Protein AF-A0A6B1BIE0-F1 (afdb_monomer)

Mean predicted aligned error: 18.5 Å

Solvent-accessible surface area (backbone atoms only — not comparable to full-atom values): 18320 Å² total; per-residue (Å²): 144,84,87,85,71,58,74,70,59,53,52,52,52,49,52,52,52,51,50,52,50,52,50,52,51,51,51,48,51,50,50,51,48,50,50,48,48,48,51,49,50,51,50,47,53,48,49,69,62,39,65,84,52,52,89,75,51,57,71,72,55,50,53,51,46,49,46,56,71,53,48,44,57,53,51,51,54,45,54,57,48,45,72,73,62,74,60,57,71,70,62,54,51,54,51,54,52,51,52,51,50,52,53,49,52,51,51,52,49,52,49,54,50,50,53,55,45,51,54,52,50,50,57,50,55,61,59,68,69,62,81,81,74,77,79,49,69,71,54,52,48,39,50,51,26,21,51,50,18,36,52,50,32,66,88,72,58,72,51,69,45,38,50,52,44,53,53,50,46,45,58,75,70,66,53,50,76,66,55,46,52,52,38,52,51,28,20,56,51,17,51,71,57,84,72,60,62,40,63,59,32,44,67,56,46,71,53,55,73,66,57,55,51,49,53,51,51,54,53,50,51,44,51,50,43,80,62,60,85,48,74,66,52,54,48,46,52,51,29,36,37,56,41,58,69,49,61,72,64,58,57,54,50,52,50,54,53,51,53,52,52,46,57,49,50,52,33,31,54,74,60,73,45,61,93,84,56,51,72,70,56,52,53,47,43,48,54,54,50,44,64,71,29,31,53,71,73,52,68,74,42,103,61,63,74,70,56,56,53,51,25,44,54,48,34,49,51,53,50,50,27,52,50,56,56,52,60,73,76,105

Sequence (330 aa):
MFMRLSLENRFFVFCIFFLICMQAFFVAIVILYEYALNIFCVLLAGAVCGTVFWHRIPDQIQNLLVFNLVFWPIILVYGIFADVLEIDDEISGYVILSVQCVVLCFGIFKYIYKKEIQEKEYLKNETRNQSSQALSEDKKQAILFFMLGKMAKADGQVSKDEIDAVEAFMTRADFDQDTRKKAIVFFNAGKTTTRPFYEIATEFAQCDIDDLHAILEWLLELVFADGVLHAIEEQYLNDAATAFGLSPNILTQALKEKERLSEVRKYYAILGCDLYVSDDELKRRYRELSKQYHPDRIFSKDLPPYLHKFSKEKFQEIQNAYEVITEQRK

Secondary structure (DSSP, 8-state):
------HHHHHHHHHHHHHHHHHHHHHHHHHHHHHHHHHHHHHHHHHHHHTTTGGGS-HHHHHHHHIIIIIHHHHHHHHHHHHHHT--HHHHHHHHHHHHHHHHHHHHHHHHHHHHHHHHHHHHHHHHT-SSSS--HHHHHHHHHHHHHHHTTTTSS--HHHHHHHHHHHHHTT--HHHHHHHHHHHHHHHT--S-HHHHHHHHTTS-HHHHHHHHHHHHHHHTSSS---HHHHHHHHHHHHHTT--HHHHHHHHHHHHHHHHHHHHHHHTT--TT--HHHHHHHHHHHHHHH-HHHHHTS---HHHHHHHHHHHHHHHHHHHHHHHHT-

Str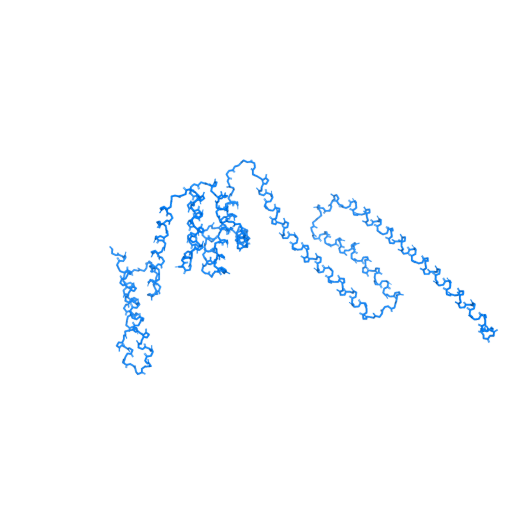ucture (mmCIF, N/CA/C/O backbone):
data_AF-A0A6B1BIE0-F1
#
_entry.id   AF-A0A6B1BIE0-F1
#
loop_
_atom_site.group_PDB
_atom_site.id
_atom_site.type_symbol
_atom_site.label_atom_id
_atom_site.label_alt_id
_atom_site.label_comp_id
_atom_site.label_asym_id
_atom_site.label_entity_id
_atom_site.label_seq_id
_atom_site.pdbx_PDB_ins_code
_atom_site.Cartn_x
_atom_site.Cartn_y
_atom_site.Cartn_z
_atom_site.occupancy
_atom_site.B_iso_or_equiv
_atom_site.auth_seq_id
_atom_site.auth_comp_id
_atom_site.auth_asym_id
_atom_site.auth_atom_id
_atom_site.pdbx_PDB_model_num
ATOM 1 N N . MET A 1 1 ? 69.753 -62.876 -27.363 1.00 40.53 1 MET A N 1
ATOM 2 C CA . MET A 1 1 ? 71.068 -62.609 -27.992 1.00 40.53 1 MET A CA 1
ATOM 3 C C . MET A 1 1 ? 71.379 -61.106 -27.937 1.00 40.53 1 MET A C 1
ATOM 5 O O . MET A 1 1 ? 71.537 -60.474 -28.961 1.00 40.53 1 MET A O 1
ATOM 9 N N . PHE A 1 2 ? 71.415 -60.506 -26.740 1.00 39.84 2 PHE A N 1
ATOM 10 C CA . PHE A 1 2 ? 71.700 -59.066 -26.547 1.00 39.84 2 PHE A CA 1
ATOM 11 C C . PHE A 1 2 ? 72.454 -58.823 -25.222 1.00 39.84 2 PHE A C 1
ATOM 13 O O . PHE A 1 2 ? 72.287 -57.817 -24.547 1.00 39.84 2 PHE A O 1
ATOM 20 N N . MET A 1 3 ? 73.292 -59.783 -24.814 1.00 40.34 3 MET A N 1
ATOM 21 C CA . MET A 1 3 ? 74.077 -59.717 -23.571 1.00 40.34 3 MET A CA 1
ATOM 22 C C . MET A 1 3 ? 75.592 -59.817 -23.817 1.00 40.34 3 MET A C 1
ATOM 24 O O . MET A 1 3 ? 76.310 -60.407 -23.023 1.00 40.34 3 MET A O 1
ATOM 28 N N . ARG A 1 4 ? 76.110 -59.225 -24.902 1.00 46.25 4 ARG A N 1
ATOM 29 C CA . ARG A 1 4 ? 77.556 -58.955 -25.069 1.00 46.25 4 ARG A CA 1
ATOM 30 C C . ARG A 1 4 ? 77.813 -57.705 -25.918 1.00 46.25 4 ARG A C 1
ATOM 32 O O . ARG A 1 4 ? 78.425 -57.774 -26.973 1.00 46.25 4 ARG A O 1
ATOM 39 N N . LEU A 1 5 ? 77.337 -56.555 -25.452 1.00 48.06 5 LEU A N 1
ATOM 40 C CA . LEU A 1 5 ? 77.782 -55.246 -25.942 1.00 48.06 5 LEU A CA 1
ATOM 41 C C . LEU A 1 5 ? 78.332 -54.451 -24.753 1.00 48.06 5 LEU A C 1
ATOM 43 O O . LEU A 1 5 ? 77.732 -54.491 -23.671 1.00 48.06 5 LEU A O 1
ATOM 47 N N . SER A 1 6 ? 79.489 -53.810 -24.956 1.00 54.09 6 SER A N 1
ATOM 48 C CA . SER A 1 6 ? 80.200 -53.002 -23.957 1.00 54.09 6 SER A CA 1
ATOM 49 C C . SER A 1 6 ? 79.329 -51.844 -23.452 1.00 54.09 6 SER A C 1
ATOM 51 O O . SER A 1 6 ? 78.389 -51.418 -24.125 1.00 54.09 6 SER A O 1
ATOM 53 N N . LEU A 1 7 ? 79.623 -51.353 -22.244 1.00 45.25 7 LEU A N 1
ATOM 54 C CA . LEU A 1 7 ? 78.851 -50.312 -21.550 1.00 45.25 7 LEU A CA 1
ATOM 55 C C . LEU A 1 7 ? 78.676 -49.025 -22.386 1.00 45.25 7 LEU A C 1
ATOM 57 O O . LEU A 1 7 ? 77.597 -48.438 -22.358 1.00 45.25 7 LEU A O 1
ATOM 61 N N . GLU A 1 8 ? 79.665 -48.659 -23.209 1.00 49.38 8 GLU A N 1
ATOM 62 C CA . GLU A 1 8 ? 79.585 -47.521 -24.143 1.00 49.38 8 GLU A CA 1
ATOM 63 C C . GLU A 1 8 ? 78.526 -47.719 -25.241 1.00 49.38 8 GLU A C 1
ATOM 65 O O . GLU A 1 8 ? 77.752 -46.806 -25.530 1.00 49.38 8 GLU A O 1
ATOM 70 N N . ASN A 1 9 ? 78.387 -48.933 -25.785 1.00 45.84 9 ASN A N 1
ATOM 71 C CA . ASN A 1 9 ? 77.370 -49.227 -26.801 1.00 45.84 9 ASN A CA 1
ATOM 72 C C . ASN A 1 9 ? 75.947 -49.259 -26.222 1.00 45.84 9 ASN A C 1
ATOM 74 O O . ASN A 1 9 ? 74.986 -49.013 -26.947 1.00 45.84 9 ASN A O 1
ATOM 78 N N . ARG A 1 10 ? 75.783 -49.523 -24.918 1.00 46.41 10 ARG A N 1
ATOM 79 C CA . ARG A 1 10 ? 74.465 -49.476 -24.257 1.00 46.41 10 ARG A CA 1
ATOM 80 C C . ARG A 1 10 ? 73.980 -48.045 -24.048 1.00 46.41 10 ARG A C 1
ATOM 82 O O . ARG A 1 10 ? 72.798 -47.785 -24.243 1.00 46.41 10 ARG A O 1
ATOM 89 N N . PHE A 1 11 ? 74.887 -47.127 -23.712 1.00 44.91 11 PHE A N 1
ATOM 90 C CA . PHE A 1 11 ? 74.561 -45.706 -23.591 1.00 44.91 11 PHE A CA 1
ATOM 91 C C . PHE A 1 11 ? 74.210 -45.107 -24.960 1.00 44.91 11 PHE A C 1
ATOM 93 O O . PHE A 1 11 ? 73.216 -44.402 -25.090 1.00 44.91 11 PHE A O 1
ATOM 100 N N . PHE A 1 12 ? 74.949 -45.485 -26.008 1.00 50.66 12 PHE A N 1
ATOM 101 C CA . PHE A 1 12 ? 74.682 -45.028 -27.374 1.00 50.66 12 PHE A CA 1
ATOM 102 C C . PHE A 1 12 ? 73.327 -45.518 -27.914 1.00 50.66 12 PHE A C 1
ATOM 104 O O . PHE A 1 12 ? 72.564 -44.736 -28.479 1.00 50.66 12 PHE A O 1
ATOM 111 N N . VAL A 1 13 ? 72.971 -46.788 -27.674 1.00 50.66 13 VAL A N 1
ATOM 112 C CA . VAL A 1 13 ? 71.650 -47.332 -28.043 1.00 50.66 13 VAL A CA 1
ATOM 113 C C . VAL A 1 13 ? 70.525 -46.666 -27.243 1.00 50.66 13 VAL A C 1
ATOM 115 O O . VAL A 1 13 ? 69.474 -46.379 -27.812 1.00 50.66 13 VAL A O 1
ATOM 118 N N . PHE A 1 14 ? 70.742 -46.350 -25.962 1.00 46.41 14 PHE A N 1
ATOM 119 C CA . PHE A 1 14 ? 69.758 -45.641 -25.138 1.00 46.41 14 PHE A CA 1
ATOM 120 C C . PHE A 1 14 ? 69.546 -44.192 -25.605 1.00 46.41 14 PHE A C 1
ATOM 122 O O . PHE A 1 14 ? 68.407 -43.750 -25.715 1.00 46.41 14 PHE A O 1
ATOM 129 N N . CYS A 1 15 ? 70.614 -43.471 -25.963 1.00 46.97 15 CYS A N 1
ATOM 130 C CA . CYS A 1 15 ? 70.513 -42.119 -26.516 1.00 46.97 15 CYS A CA 1
ATOM 131 C C . CYS A 1 15 ? 69.801 -42.095 -27.874 1.00 46.97 15 CYS A C 1
ATOM 133 O O . CYS A 1 15 ? 68.981 -41.210 -28.101 1.00 46.97 15 CYS A O 1
ATOM 135 N N . ILE A 1 16 ? 70.058 -43.072 -28.753 1.00 52.53 16 ILE A N 1
ATOM 136 C CA . ILE A 1 16 ? 69.347 -43.195 -30.036 1.00 52.53 16 ILE A CA 1
ATOM 137 C C . ILE A 1 16 ? 67.864 -43.497 -29.802 1.00 52.53 16 ILE A C 1
ATOM 139 O O . ILE A 1 16 ? 67.013 -42.865 -30.421 1.00 52.53 16 ILE A O 1
ATOM 143 N N . PHE A 1 17 ? 67.537 -44.405 -28.879 1.00 46.84 17 PHE A N 1
ATOM 144 C CA . PHE A 1 17 ? 66.146 -44.720 -28.550 1.00 46.84 17 PHE A CA 1
ATOM 145 C C . PHE A 1 17 ? 65.418 -43.507 -27.948 1.00 46.84 17 PHE A C 1
ATOM 147 O O . PHE A 1 17 ? 64.304 -43.191 -28.352 1.00 46.84 17 PHE A O 1
ATOM 154 N N . PHE A 1 18 ? 66.081 -42.758 -27.062 1.00 48.00 18 PHE A N 1
ATOM 155 C CA . PHE A 1 18 ? 65.549 -41.529 -26.472 1.00 48.00 18 PHE A CA 1
ATOM 156 C C . PHE A 1 18 ? 65.325 -40.419 -27.514 1.00 48.00 18 PHE A C 1
ATOM 158 O O . PHE A 1 18 ? 64.294 -39.751 -27.487 1.00 48.00 18 PHE A O 1
ATOM 165 N N . LEU A 1 19 ? 66.241 -40.255 -28.476 1.00 47.47 19 LEU A N 1
ATOM 166 C CA . LEU A 1 19 ? 66.093 -39.307 -29.588 1.00 47.47 19 LEU A CA 1
ATOM 167 C C . LEU A 1 19 ? 64.955 -39.692 -30.540 1.00 47.47 19 LEU A C 1
ATOM 169 O O . LEU A 1 19 ? 64.198 -38.816 -30.956 1.00 47.47 19 LEU A O 1
ATOM 173 N N . ILE A 1 20 ? 64.788 -40.985 -30.834 1.00 50.31 20 ILE A N 1
ATOM 174 C CA . ILE A 1 20 ? 63.675 -41.489 -31.651 1.00 50.31 20 ILE A CA 1
ATOM 175 C C . ILE A 1 20 ? 62.338 -41.269 -30.926 1.00 50.31 20 ILE A C 1
ATOM 177 O O . ILE A 1 20 ? 61.379 -40.811 -31.545 1.00 50.31 20 ILE A O 1
ATOM 181 N N . CYS A 1 21 ? 62.276 -41.502 -29.611 1.00 44.06 21 CYS A N 1
ATOM 182 C CA . CYS A 1 21 ? 61.085 -41.222 -28.805 1.00 44.06 21 CYS A CA 1
ATOM 183 C C . CYS A 1 21 ? 60.771 -39.719 -28.720 1.00 44.06 21 CYS A C 1
ATOM 185 O O . CYS A 1 21 ? 59.612 -39.339 -28.863 1.00 44.06 21 CYS A O 1
ATOM 187 N N . MET A 1 22 ? 61.776 -38.850 -28.559 1.00 50.97 22 MET A N 1
ATOM 188 C CA . MET A 1 22 ? 61.582 -37.394 -28.582 1.00 50.97 22 MET A CA 1
ATOM 189 C C . MET A 1 22 ? 61.111 -36.889 -29.948 1.00 50.97 22 MET A C 1
ATOM 191 O O . MET A 1 22 ? 60.239 -36.025 -30.004 1.00 50.97 22 MET A O 1
ATOM 195 N N . GLN A 1 23 ? 61.638 -37.430 -31.050 1.00 51.12 23 GLN A N 1
ATOM 196 C CA . GLN A 1 23 ? 61.183 -37.077 -32.397 1.00 51.12 23 GLN A CA 1
ATOM 197 C C . GLN A 1 23 ? 59.756 -37.565 -32.660 1.00 51.12 23 GLN A C 1
ATOM 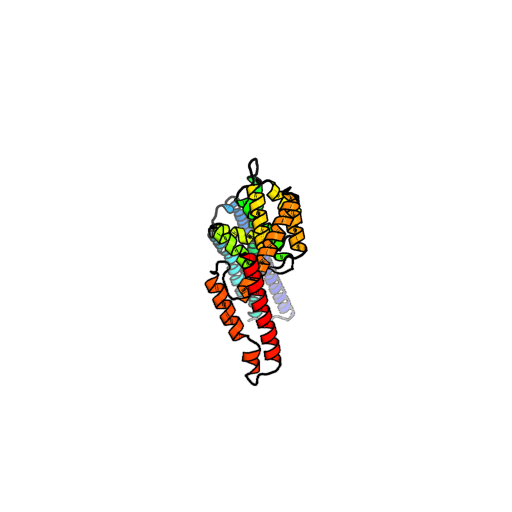199 O O . GLN A 1 23 ? 58.952 -36.805 -33.192 1.00 51.12 23 GLN A O 1
ATOM 204 N N . ALA A 1 24 ? 59.407 -38.780 -32.229 1.00 47.97 24 ALA A N 1
ATOM 205 C CA . ALA A 1 24 ? 58.039 -39.288 -32.322 1.00 47.97 24 ALA A CA 1
ATOM 206 C C . ALA A 1 24 ? 57.057 -38.450 -31.483 1.00 47.97 24 ALA A C 1
ATOM 208 O O . ALA A 1 24 ? 55.961 -38.148 -31.947 1.00 47.97 24 ALA A O 1
ATOM 209 N N . PHE A 1 25 ? 57.471 -38.003 -30.294 1.00 49.34 25 PHE A N 1
ATOM 210 C CA . PHE A 1 25 ? 56.681 -37.125 -29.429 1.00 49.34 25 PHE A CA 1
ATOM 211 C C . PHE A 1 25 ? 56.489 -35.729 -30.034 1.00 49.34 25 PHE A C 1
ATOM 213 O O . PHE A 1 25 ? 55.388 -35.187 -30.011 1.00 49.34 25 PHE A O 1
ATOM 220 N N . PHE A 1 26 ? 57.530 -35.161 -30.646 1.00 49.62 26 PHE A N 1
ATOM 221 C CA . PHE A 1 26 ? 57.436 -33.859 -31.305 1.00 49.62 26 PHE A CA 1
ATOM 222 C C . PHE A 1 26 ? 56.560 -33.920 -32.563 1.00 49.62 26 PHE A C 1
ATOM 224 O O . PHE A 1 26 ? 55.752 -33.027 -32.794 1.00 49.62 26 PHE A O 1
ATOM 231 N N . VAL A 1 27 ? 56.654 -35.003 -33.340 1.00 53.81 27 VAL A N 1
ATOM 232 C CA . VAL A 1 27 ? 55.774 -35.252 -34.491 1.00 53.81 27 VAL A CA 1
ATOM 233 C C . VAL A 1 27 ? 54.331 -35.469 -34.035 1.00 53.81 27 VAL A C 1
ATOM 235 O O . VAL A 1 27 ? 53.426 -34.907 -34.641 1.00 53.81 27 VAL A O 1
ATOM 238 N N . ALA A 1 28 ? 54.098 -36.191 -32.935 1.00 50.75 28 ALA A N 1
ATOM 239 C CA . ALA A 1 28 ? 52.765 -36.342 -32.358 1.00 50.75 28 ALA A CA 1
ATOM 240 C C . ALA A 1 28 ? 52.191 -34.998 -31.887 1.00 50.75 28 ALA A C 1
ATOM 242 O O . ALA A 1 28 ? 51.041 -34.706 -32.188 1.00 50.75 28 ALA A O 1
ATOM 243 N N . ILE A 1 29 ? 52.986 -34.145 -31.231 1.00 57.47 29 ILE A N 1
ATOM 244 C CA . ILE A 1 29 ? 52.564 -32.794 -30.829 1.00 57.47 29 ILE A CA 1
ATOM 245 C C . ILE A 1 29 ? 52.248 -31.925 -32.045 1.00 57.47 29 ILE A C 1
ATOM 247 O O . ILE A 1 29 ? 51.238 -31.235 -32.033 1.00 57.47 29 ILE A O 1
ATOM 251 N N . VAL A 1 30 ? 53.066 -31.962 -33.099 1.00 57.47 30 VAL A N 1
ATOM 252 C CA . VAL A 1 30 ? 52.825 -31.178 -34.320 1.00 57.47 30 VAL A CA 1
ATOM 253 C C . VAL A 1 30 ? 51.578 -31.672 -35.055 1.00 57.47 30 VAL A C 1
ATOM 255 O O . VAL A 1 30 ? 50.764 -30.850 -35.460 1.00 57.47 30 VAL A O 1
ATOM 258 N N . ILE A 1 31 ? 51.372 -32.989 -35.152 1.00 56.41 31 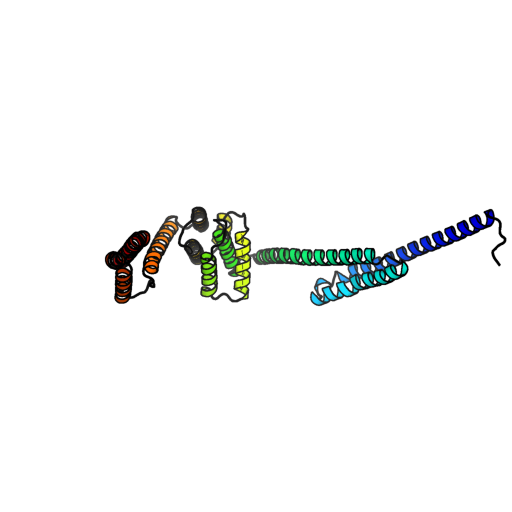ILE A N 1
ATOM 259 C CA . ILE A 1 31 ? 50.156 -33.575 -35.732 1.00 56.41 31 ILE A CA 1
ATOM 260 C C . ILE A 1 31 ? 48.939 -33.214 -34.875 1.00 56.41 31 ILE A C 1
ATOM 262 O O . ILE A 1 31 ? 47.922 -32.795 -35.413 1.00 56.41 31 ILE A O 1
ATOM 266 N N . LEU A 1 32 ? 49.033 -33.300 -33.547 1.00 60.66 32 LEU A N 1
ATOM 267 C CA . LEU A 1 32 ? 47.966 -32.879 -32.636 1.00 60.66 32 LEU A CA 1
ATOM 268 C C . LEU A 1 32 ? 47.682 -31.381 -32.752 1.00 60.66 32 LEU A C 1
ATOM 270 O O . LEU A 1 32 ? 46.523 -30.988 -32.684 1.00 60.66 32 LEU A O 1
ATOM 274 N N . TYR A 1 33 ? 48.704 -30.553 -32.972 1.00 68.75 33 TYR A N 1
ATOM 275 C CA . TYR A 1 33 ? 48.550 -29.117 -33.177 1.00 68.75 33 TYR A CA 1
ATOM 276 C C . TYR A 1 33 ? 47.907 -28.810 -34.533 1.00 68.75 33 TYR A C 1
ATOM 278 O O . TYR A 1 33 ? 47.007 -27.985 -34.578 1.00 68.75 33 TYR A O 1
ATOM 286 N N . GLU A 1 34 ? 48.277 -29.504 -35.616 1.00 60.66 34 GLU A N 1
ATOM 287 C CA . GLU A 1 34 ? 47.623 -29.392 -36.932 1.00 60.66 34 GLU A CA 1
ATOM 288 C C . GLU A 1 34 ? 46.178 -29.904 -36.913 1.00 60.66 34 GLU A C 1
ATOM 290 O O . GLU A 1 34 ? 45.297 -29.275 -37.497 1.00 60.66 34 GLU A O 1
ATOM 295 N N . TYR A 1 35 ? 45.900 -31.010 -36.219 1.00 64.56 35 TYR A N 1
ATOM 296 C CA . TYR A 1 35 ? 44.538 -31.519 -36.044 1.00 64.56 35 TYR A CA 1
ATOM 297 C C . TYR A 1 35 ? 43.708 -30.597 -35.152 1.00 64.56 35 TYR A C 1
ATOM 299 O O . TYR A 1 35 ? 42.555 -30.328 -35.479 1.00 64.56 35 TYR A O 1
ATOM 307 N N . ALA A 1 36 ? 44.284 -30.053 -34.077 1.00 61.38 36 ALA A N 1
ATOM 308 C CA . ALA A 1 36 ? 43.629 -29.058 -33.238 1.00 61.38 36 ALA A CA 1
ATOM 309 C C . ALA A 1 36 ? 43.381 -27.759 -34.011 1.00 61.38 36 ALA A C 1
ATOM 311 O O . ALA A 1 36 ? 42.294 -27.208 -33.893 1.00 61.38 36 ALA A O 1
ATOM 312 N N . LEU A 1 37 ? 44.318 -27.306 -34.855 1.00 60.66 37 LEU A N 1
ATOM 313 C CA . LEU A 1 37 ? 44.121 -26.148 -35.729 1.00 60.66 37 LEU A CA 1
ATOM 314 C C . LEU A 1 37 ? 43.045 -26.422 -36.781 1.00 60.66 37 LEU A C 1
ATOM 316 O O . LEU A 1 37 ? 42.231 -25.549 -37.038 1.00 60.66 37 LEU A O 1
ATOM 320 N N . ASN A 1 38 ? 42.998 -27.622 -37.364 1.00 54.44 38 ASN A N 1
ATOM 321 C CA . ASN A 1 38 ? 41.975 -27.998 -38.339 1.00 54.44 38 ASN A CA 1
ATOM 322 C C . ASN A 1 38 ? 40.592 -28.129 -37.696 1.00 54.44 38 ASN A C 1
ATOM 324 O O . ASN A 1 38 ? 39.620 -27.626 -38.250 1.00 54.44 38 ASN A O 1
ATOM 328 N N . ILE A 1 39 ? 40.488 -28.721 -36.504 1.00 60.53 39 ILE A N 1
ATOM 329 C CA . ILE A 1 39 ? 39.242 -28.765 -35.726 1.00 60.53 39 ILE A CA 1
ATOM 330 C C . ILE A 1 39 ? 38.839 -27.349 -35.313 1.00 60.53 39 ILE A C 1
ATOM 332 O O . ILE A 1 39 ? 37.681 -26.979 -35.470 1.00 60.53 39 ILE A O 1
ATOM 336 N N . PHE A 1 40 ? 39.781 -26.523 -34.860 1.00 57.28 40 PHE A N 1
ATOM 337 C CA . PHE A 1 40 ? 39.536 -25.128 -34.506 1.00 57.28 40 PHE A CA 1
ATOM 338 C C . PHE A 1 40 ? 39.108 -24.302 -35.723 1.00 57.28 40 PHE A C 1
ATOM 340 O O . PHE A 1 40 ? 38.177 -23.521 -35.605 1.00 57.28 40 PHE A O 1
ATOM 347 N N . CYS A 1 41 ? 39.690 -24.527 -36.904 1.00 50.34 41 CYS A N 1
ATOM 348 C CA . CYS A 1 41 ? 39.296 -23.911 -38.172 1.00 50.34 41 CYS A CA 1
ATOM 349 C C . CYS A 1 41 ? 37.925 -24.396 -38.658 1.00 50.34 41 CYS A C 1
ATOM 351 O O . CYS A 1 41 ? 37.157 -23.589 -39.170 1.00 50.34 41 CYS A O 1
ATOM 353 N N . VAL A 1 42 ? 37.575 -25.672 -38.470 1.00 53.50 42 VAL A N 1
ATOM 354 C CA . VAL A 1 42 ? 36.240 -26.215 -38.785 1.00 53.50 42 VAL A CA 1
ATOM 355 C C . VAL A 1 42 ? 35.189 -25.689 -37.803 1.00 53.50 42 VAL A C 1
ATOM 357 O O . VAL A 1 42 ? 34.085 -25.344 -38.217 1.00 53.50 42 VAL A O 1
ATOM 360 N N . LEU A 1 43 ? 35.535 -25.541 -36.522 1.00 56.72 43 LEU A N 1
ATOM 361 C CA . LEU A 1 43 ? 34.682 -24.926 -35.503 1.00 56.72 43 LEU A CA 1
ATOM 362 C C . LEU A 1 43 ? 34.544 -23.411 -35.713 1.00 56.72 43 LEU A C 1
ATOM 364 O O . LEU A 1 43 ? 33.446 -22.889 -35.554 1.00 56.72 43 LEU A O 1
ATOM 368 N N . LEU A 1 44 ? 35.600 -22.709 -36.139 1.00 52.03 44 LEU A N 1
ATOM 369 C CA . LEU A 1 44 ? 35.552 -21.301 -36.552 1.00 52.03 44 LEU A CA 1
ATOM 370 C C . LEU A 1 44 ? 34.731 -21.125 -37.827 1.00 52.03 44 LEU A C 1
ATOM 372 O O . LEU A 1 44 ? 33.895 -20.232 -37.879 1.00 52.03 44 LEU A O 1
ATOM 376 N N . ALA A 1 45 ? 34.902 -21.988 -38.828 1.00 47.03 45 ALA A N 1
ATOM 377 C CA . ALA A 1 45 ? 34.090 -21.977 -40.042 1.00 47.03 45 ALA A CA 1
ATOM 378 C C . ALA A 1 45 ? 32.612 -22.270 -39.725 1.00 47.03 45 ALA A C 1
ATOM 380 O O . ALA A 1 45 ? 31.725 -21.599 -40.249 1.00 47.03 45 ALA A O 1
ATOM 381 N N . GLY A 1 46 ? 32.340 -23.198 -38.801 1.00 53.81 46 GLY A N 1
ATOM 382 C CA . GLY A 1 46 ? 31.001 -23.489 -38.285 1.00 53.81 46 GLY A CA 1
ATOM 383 C C . GLY A 1 46 ? 30.401 -22.347 -37.457 1.00 53.81 46 GLY A C 1
ATOM 384 O O . GLY A 1 46 ? 29.220 -22.044 -37.603 1.00 53.81 46 GLY A O 1
ATOM 385 N N . ALA A 1 47 ? 31.202 -21.655 -36.643 1.00 51.62 47 ALA A N 1
ATOM 386 C CA . ALA A 1 47 ? 30.774 -20.502 -35.849 1.00 51.62 47 ALA A CA 1
ATOM 387 C C . ALA A 1 47 ? 30.520 -19.258 -36.722 1.00 51.62 47 ALA A C 1
ATOM 389 O O . ALA A 1 47 ? 29.529 -18.552 -36.530 1.00 51.62 47 ALA A O 1
ATOM 390 N N . VAL A 1 48 ? 31.357 -19.018 -37.734 1.00 46.97 48 VAL A N 1
ATOM 391 C CA . VAL A 1 48 ? 31.192 -17.913 -38.693 1.00 46.97 48 VAL A CA 1
ATOM 392 C C . VAL A 1 48 ? 29.978 -18.144 -39.603 1.00 46.97 48 VAL A C 1
ATOM 394 O O . VAL A 1 48 ? 29.283 -17.189 -39.932 1.00 46.97 48 VAL A O 1
ATOM 397 N N . CYS A 1 49 ? 29.647 -19.395 -39.947 1.00 42.66 49 CYS A N 1
ATOM 398 C CA . CYS A 1 49 ? 28.441 -19.707 -40.727 1.00 42.66 49 CYS A CA 1
ATOM 399 C C . CYS A 1 49 ? 27.165 -19.817 -39.858 1.00 42.66 49 CYS A C 1
ATOM 401 O O . CYS A 1 49 ? 26.069 -19.487 -40.309 1.00 42.66 49 CYS A O 1
ATOM 403 N N . GLY A 1 50 ? 27.290 -20.232 -38.591 1.00 47.78 50 GLY A N 1
ATOM 404 C CA . GLY A 1 50 ? 26.168 -20.442 -37.670 1.00 47.78 50 GLY A CA 1
ATOM 405 C C . GLY A 1 50 ? 25.594 -19.167 -37.049 1.00 47.78 50 GLY A C 1
ATOM 406 O O . GLY A 1 50 ? 24.402 -19.122 -36.753 1.00 47.78 50 GLY A O 1
ATOM 407 N N . THR A 1 51 ? 26.389 -18.104 -36.896 1.00 49.41 51 THR A N 1
ATOM 408 C CA . THR A 1 51 ? 25.958 -16.846 -36.246 1.00 49.41 51 THR A CA 1
ATOM 409 C C . THR A 1 51 ? 24.805 -16.133 -36.959 1.00 49.41 51 THR A C 1
ATOM 411 O O . THR A 1 51 ? 24.013 -15.462 -36.302 1.00 49.41 51 THR A O 1
ATOM 414 N N . VAL A 1 52 ? 24.628 -16.332 -38.270 1.00 51.22 52 VAL A N 1
ATOM 415 C CA . VAL A 1 52 ? 23.542 -15.693 -39.040 1.00 51.22 52 VAL A CA 1
ATOM 416 C C . VAL A 1 52 ? 22.173 -16.344 -38.780 1.00 51.22 52 VAL A C 1
ATOM 418 O O . VAL A 1 52 ? 21.140 -15.686 -38.898 1.00 51.22 52 VAL A O 1
ATOM 421 N N . PHE A 1 53 ? 22.139 -17.620 -38.381 1.00 53.50 53 PHE A N 1
ATOM 422 C CA . PHE A 1 53 ? 20.897 -18.372 -38.141 1.00 53.50 53 PHE A CA 1
ATOM 423 C C . PHE A 1 53 ? 20.716 -18.851 -36.697 1.00 53.50 53 PHE A C 1
ATOM 425 O O . PHE A 1 53 ? 19.630 -19.320 -36.355 1.00 53.50 53 PHE A O 1
ATOM 432 N N . TRP A 1 54 ? 21.724 -18.682 -35.835 1.00 56.09 54 TRP A N 1
ATOM 433 C CA . TRP A 1 54 ? 21.706 -19.141 -34.443 1.00 56.09 54 TRP A CA 1
ATOM 434 C C . TRP A 1 54 ? 20.477 -18.634 -33.679 1.00 56.09 54 TRP A C 1
ATOM 436 O O . TRP A 1 54 ? 19.755 -19.421 -33.076 1.00 56.09 54 TRP A O 1
ATOM 446 N N . HIS A 1 55 ? 20.153 -17.344 -33.812 1.00 57.91 55 HIS A N 1
ATOM 447 C CA . HIS A 1 55 ? 18.999 -16.719 -33.152 1.00 57.91 55 HIS A CA 1
ATOM 448 C C . HIS A 1 55 ? 17.620 -17.216 -33.628 1.00 57.91 55 HIS A C 1
ATOM 450 O O . HIS A 1 55 ? 16.621 -16.900 -32.991 1.00 57.91 55 HIS A O 1
ATOM 456 N N . ARG A 1 56 ? 17.532 -17.985 -34.725 1.00 57.34 56 ARG A N 1
ATOM 457 C CA . ARG A 1 56 ? 16.271 -18.583 -35.208 1.00 57.34 56 ARG A CA 1
ATOM 458 C C . ARG A 1 56 ? 16.013 -19.991 -34.672 1.00 57.34 56 ARG A C 1
ATOM 460 O O . ARG A 1 56 ? 14.923 -20.519 -34.876 1.00 57.34 56 ARG A O 1
ATOM 467 N N . ILE A 1 57 ? 16.993 -20.612 -34.020 1.00 64.81 57 ILE A N 1
ATOM 468 C CA . ILE A 1 57 ? 16.869 -21.972 -33.491 1.00 64.81 57 ILE A CA 1
ATOM 469 C C . ILE A 1 57 ? 16.289 -21.897 -32.068 1.00 64.81 57 ILE A C 1
ATOM 471 O O . ILE A 1 57 ? 16.832 -21.148 -31.258 1.00 64.81 57 ILE A O 1
ATOM 475 N N . PRO A 1 58 ? 15.233 -22.662 -31.727 1.00 65.44 58 PRO A N 1
ATOM 476 C CA . PRO A 1 58 ? 14.679 -22.707 -30.372 1.00 65.44 58 PRO A CA 1
ATOM 477 C C . PRO A 1 58 ? 15.731 -23.042 -29.301 1.00 65.44 58 PRO A C 1
ATOM 479 O O . PRO A 1 58 ? 16.552 -23.940 -29.501 1.00 65.44 58 PRO A O 1
ATOM 482 N N . ASP A 1 59 ? 15.661 -22.379 -28.139 1.00 64.44 59 ASP A N 1
ATOM 483 C CA . ASP A 1 59 ? 16.637 -22.484 -27.033 1.00 64.44 59 ASP A CA 1
ATOM 484 C C . ASP A 1 59 ? 16.967 -23.936 -26.630 1.00 64.44 59 ASP A C 1
ATOM 486 O O . ASP A 1 59 ? 18.115 -24.263 -26.321 1.00 64.44 59 ASP A O 1
ATOM 490 N N . GLN A 1 60 ? 15.979 -24.836 -26.661 1.00 62.09 60 GLN A N 1
ATOM 491 C CA . GLN A 1 60 ? 16.173 -26.254 -26.335 1.00 62.09 60 GLN A CA 1
ATOM 492 C C . GLN A 1 60 ? 17.122 -26.955 -27.320 1.00 62.09 60 GLN A C 1
ATOM 494 O O . GLN A 1 60 ? 17.969 -27.746 -26.908 1.00 62.09 60 GLN A O 1
ATOM 499 N N . ILE A 1 61 ? 17.023 -26.622 -28.608 1.00 64.44 61 ILE A N 1
ATOM 500 C CA . ILE A 1 61 ? 17.838 -27.206 -29.677 1.00 64.44 61 ILE A CA 1
ATOM 501 C C . ILE A 1 61 ? 19.241 -26.593 -29.668 1.00 64.44 61 ILE A C 1
ATOM 503 O O . ILE A 1 61 ? 20.217 -27.314 -29.854 1.00 64.44 61 ILE A O 1
ATOM 507 N N . GLN A 1 62 ? 19.370 -25.295 -29.369 1.00 62.69 62 GLN A N 1
ATOM 508 C CA . GLN A 1 62 ? 20.684 -24.665 -29.193 1.00 62.69 62 GLN A CA 1
ATOM 509 C C . GLN A 1 62 ? 21.481 -25.330 -28.064 1.00 62.69 62 GLN A C 1
ATOM 511 O O . GLN A 1 62 ? 22.654 -25.650 -28.244 1.00 62.69 62 GLN A O 1
ATOM 516 N N . ASN A 1 63 ? 20.845 -25.586 -26.916 1.00 59.06 63 ASN A N 1
ATOM 517 C CA . ASN A 1 63 ? 21.505 -26.254 -25.794 1.00 59.06 63 ASN A CA 1
ATOM 518 C C . ASN A 1 63 ? 21.918 -27.694 -26.157 1.00 59.06 63 ASN A C 1
ATOM 520 O O . ASN A 1 63 ? 23.031 -28.102 -25.839 1.00 59.06 63 ASN A O 1
ATOM 524 N N . LEU A 1 64 ? 21.069 -28.436 -26.879 1.00 61.75 64 LEU A N 1
ATOM 525 C CA . LEU A 1 64 ? 21.374 -29.781 -27.391 1.00 61.75 64 LEU A CA 1
ATOM 526 C C . LEU A 1 64 ? 22.537 -29.793 -28.395 1.00 61.75 64 LEU A C 1
ATOM 528 O O . LEU A 1 64 ? 23.361 -30.708 -28.360 1.00 61.75 64 LEU A O 1
ATOM 532 N N . LEU A 1 65 ? 22.618 -28.786 -29.269 1.00 62.75 65 LEU A N 1
ATOM 533 C CA . LEU A 1 65 ? 23.689 -28.643 -30.257 1.00 62.75 65 LEU A CA 1
ATOM 534 C C . LEU A 1 65 ? 25.017 -28.275 -29.601 1.00 62.75 65 LEU A C 1
ATOM 536 O O . LEU A 1 65 ? 26.024 -28.902 -29.905 1.00 62.75 65 LEU A O 1
ATOM 540 N N . VAL A 1 66 ? 25.033 -27.318 -28.670 1.00 63.44 66 VAL A N 1
ATOM 541 C CA . VAL A 1 66 ? 26.255 -26.966 -27.926 1.00 63.44 66 VAL A CA 1
ATOM 542 C C . VAL A 1 66 ? 26.752 -28.166 -27.119 1.00 63.44 66 VAL A C 1
ATOM 544 O O . VAL A 1 66 ? 27.943 -28.473 -27.126 1.00 63.44 66 VAL A O 1
ATOM 547 N N . PHE A 1 67 ? 25.845 -28.896 -26.472 1.00 58.00 67 PHE A N 1
ATOM 548 C CA . PHE A 1 67 ? 26.212 -30.067 -25.681 1.00 58.00 67 PHE A CA 1
ATOM 549 C C . PHE A 1 67 ? 26.767 -31.215 -26.548 1.00 58.00 67 PHE A C 1
ATOM 551 O O . PHE A 1 67 ? 27.780 -31.816 -26.199 1.00 58.00 67 PHE A O 1
ATOM 558 N N . ASN A 1 68 ? 26.177 -31.493 -27.716 1.00 55.28 68 ASN A N 1
ATOM 559 C CA . ASN A 1 68 ? 26.642 -32.587 -28.579 1.00 55.28 68 ASN A CA 1
ATOM 560 C C . ASN A 1 68 ? 27.820 -32.227 -29.494 1.00 55.28 68 ASN A C 1
ATOM 562 O O . ASN A 1 68 ? 28.642 -33.089 -29.776 1.00 55.28 68 ASN A O 1
ATOM 566 N N . LEU A 1 69 ? 27.919 -30.988 -29.979 1.00 57.56 69 LEU A N 1
ATOM 567 C CA . LEU A 1 69 ? 28.952 -30.595 -30.948 1.00 57.56 69 LEU A CA 1
ATOM 568 C C . LEU A 1 69 ? 30.204 -30.009 -30.297 1.00 57.56 69 LEU A C 1
ATOM 570 O O . LEU A 1 69 ? 31.256 -30.009 -30.926 1.00 57.56 69 LEU A O 1
ATOM 574 N N . VAL A 1 70 ? 30.106 -29.511 -29.061 1.00 61.00 70 VAL A N 1
ATOM 575 C CA . VAL A 1 70 ? 31.249 -28.922 -28.348 1.00 61.00 70 VAL A CA 1
ATOM 576 C C . VAL A 1 70 ? 31.675 -29.813 -27.187 1.00 61.00 70 VAL A C 1
ATOM 578 O O . VAL A 1 70 ? 32.839 -30.188 -27.109 1.00 61.00 70 VAL A O 1
ATOM 581 N N . PHE A 1 71 ? 30.748 -30.219 -26.315 1.00 60.59 71 PHE A N 1
ATOM 582 C CA . PHE A 1 71 ? 31.117 -30.979 -25.115 1.00 60.59 71 PHE A CA 1
ATOM 583 C C . PHE A 1 71 ? 31.415 -32.456 -25.390 1.00 60.59 71 PHE A C 1
ATOM 585 O O . PHE A 1 71 ? 32.390 -32.973 -24.853 1.00 60.59 71 PHE A O 1
ATOM 592 N N . TRP A 1 72 ? 30.646 -33.134 -26.247 1.00 65.00 72 TRP A N 1
ATOM 593 C CA . TRP A 1 72 ? 30.885 -34.553 -26.559 1.00 65.00 72 TRP A CA 1
ATOM 594 C C . TRP A 1 72 ? 32.256 -34.823 -27.202 1.00 65.00 72 TRP A C 1
ATOM 596 O O . TRP A 1 72 ? 32.941 -35.731 -26.739 1.00 65.00 72 TRP A O 1
ATOM 606 N N . PRO A 1 73 ? 32.725 -34.036 -28.191 1.00 62.72 73 PRO A N 1
ATOM 607 C CA . PRO A 1 73 ? 34.064 -34.206 -28.750 1.00 62.72 73 PRO A CA 1
ATOM 608 C C . PRO A 1 73 ? 35.167 -33.933 -27.730 1.00 62.72 73 PRO A C 1
ATOM 610 O O . PRO A 1 73 ? 36.165 -34.640 -27.732 1.00 62.72 73 PRO A O 1
ATOM 613 N N . ILE A 1 74 ? 34.983 -32.964 -26.825 1.00 61.09 74 ILE A N 1
ATOM 614 C CA . ILE A 1 74 ? 35.946 -32.687 -25.749 1.00 61.09 74 ILE A CA 1
ATOM 615 C C . ILE A 1 74 ? 36.006 -33.864 -24.770 1.00 61.09 74 ILE A C 1
ATOM 617 O O . ILE A 1 74 ? 37.097 -34.310 -24.435 1.00 61.09 74 ILE A O 1
ATOM 621 N N . ILE A 1 75 ? 34.859 -34.412 -24.359 1.00 61.53 75 ILE A N 1
ATOM 622 C CA . ILE A 1 75 ? 34.785 -35.578 -23.462 1.00 61.53 75 ILE A CA 1
ATOM 623 C C . ILE A 1 75 ? 35.374 -36.825 -24.133 1.00 61.53 75 ILE A C 1
ATOM 625 O O . ILE A 1 75 ? 36.084 -37.587 -23.487 1.00 61.53 75 ILE A O 1
ATOM 629 N N . LEU A 1 76 ? 35.123 -37.021 -25.428 1.00 61.50 76 LEU A N 1
ATOM 630 C CA . LEU A 1 76 ? 35.607 -38.172 -26.191 1.00 61.50 76 LEU A CA 1
ATOM 631 C C . LEU A 1 76 ? 37.118 -38.078 -26.445 1.00 61.50 76 LEU A C 1
ATOM 633 O O . LEU A 1 76 ? 37.832 -39.053 -26.233 1.00 61.50 76 LEU A O 1
ATOM 637 N N . VAL A 1 77 ? 37.627 -36.897 -26.812 1.00 62.19 77 VAL A N 1
ATOM 638 C CA . VAL A 1 77 ? 39.072 -36.638 -26.925 1.00 62.19 77 VAL A CA 1
ATOM 639 C C . VAL A 1 77 ? 39.752 -36.798 -25.568 1.00 62.19 77 VAL A C 1
ATOM 641 O O . VAL A 1 77 ? 40.823 -37.391 -25.511 1.00 62.19 77 VAL A O 1
ATOM 644 N N . TYR A 1 78 ? 39.129 -36.343 -24.477 1.00 62.75 78 TYR A N 1
ATOM 645 C CA . TYR A 1 78 ? 39.678 -36.483 -23.129 1.00 62.75 78 TYR A CA 1
ATOM 646 C C . TYR A 1 78 ? 39.667 -37.936 -22.638 1.00 62.75 78 TYR A C 1
ATOM 648 O O . TYR A 1 78 ? 40.657 -38.379 -22.071 1.00 62.75 78 TYR A O 1
ATOM 656 N N . GLY A 1 79 ? 38.602 -38.699 -22.905 1.00 60.44 79 GLY A N 1
ATOM 657 C CA . GLY A 1 79 ? 38.534 -40.130 -22.594 1.00 60.44 79 GLY A CA 1
ATOM 658 C C . GLY A 1 79 ? 39.604 -40.931 -23.336 1.00 60.44 79 GLY A C 1
ATOM 659 O O . GLY A 1 79 ? 40.305 -41.729 -22.729 1.00 60.44 79 GLY A O 1
ATOM 660 N N . ILE A 1 80 ? 39.814 -40.632 -24.623 1.00 58.47 80 ILE A N 1
ATOM 661 C CA . ILE A 1 80 ? 40.896 -41.238 -25.412 1.00 58.47 80 ILE A CA 1
ATOM 662 C C . ILE A 1 80 ? 42.276 -40.817 -24.878 1.00 58.47 80 ILE A C 1
ATOM 664 O O . ILE A 1 80 ? 43.185 -41.639 -24.827 1.00 58.47 80 ILE A O 1
ATOM 668 N N . PHE A 1 81 ? 42.458 -39.558 -24.469 1.00 52.19 81 PHE A N 1
ATOM 669 C CA . PHE A 1 81 ? 43.737 -39.075 -23.933 1.00 52.19 81 PHE A CA 1
ATOM 670 C C . PHE A 1 81 ? 44.061 -39.614 -22.535 1.00 52.19 81 PHE A C 1
ATOM 672 O O . PHE A 1 81 ? 45.229 -39.871 -22.253 1.00 52.19 81 PHE A O 1
ATOM 679 N N . ALA A 1 82 ? 43.058 -39.785 -21.671 1.00 54.50 82 ALA A N 1
ATOM 680 C CA . ALA A 1 82 ? 43.228 -40.323 -20.324 1.00 54.50 82 ALA A CA 1
ATOM 681 C C . ALA A 1 82 ? 43.666 -41.796 -20.358 1.00 54.50 82 ALA A C 1
ATOM 683 O O . ALA A 1 82 ? 44.607 -42.155 -19.653 1.00 54.50 82 ALA A O 1
ATOM 684 N N . ASP A 1 83 ? 43.073 -42.599 -21.250 1.00 54.31 83 ASP A N 1
ATOM 685 C CA . ASP A 1 83 ? 43.468 -43.997 -21.477 1.00 54.31 83 ASP A CA 1
ATOM 686 C C . ASP A 1 83 ? 44.879 -44.123 -22.086 1.00 54.31 83 ASP A C 1
ATOM 688 O O . ASP A 1 83 ? 45.590 -45.090 -21.825 1.00 54.31 83 ASP A O 1
ATOM 692 N N . VAL A 1 84 ? 45.310 -43.146 -22.894 1.00 53.75 84 VAL A N 1
ATOM 693 C CA . VAL A 1 84 ? 46.632 -43.146 -23.553 1.00 53.75 84 VAL A CA 1
ATOM 694 C C . VAL A 1 84 ? 47.762 -42.659 -22.633 1.00 53.75 84 VAL A C 1
ATOM 696 O O . VAL A 1 84 ? 48.922 -42.994 -22.876 1.00 53.75 84 VAL A O 1
ATOM 699 N N . LEU A 1 85 ? 47.460 -41.875 -21.594 1.00 51.34 85 LEU A N 1
ATOM 700 C CA . LEU A 1 85 ? 48.465 -41.241 -20.728 1.00 51.34 85 LEU A CA 1
ATOM 701 C C . LEU A 1 85 ? 48.644 -41.894 -19.345 1.00 51.34 85 LEU A C 1
ATOM 703 O O . LEU A 1 85 ? 49.438 -41.369 -18.569 1.00 51.34 85 LEU A O 1
ATOM 707 N N . GLU A 1 86 ? 47.951 -43.001 -19.035 1.00 55.66 86 GLU A N 1
ATOM 708 C CA . GLU A 1 86 ? 48.000 -43.683 -17.719 1.00 55.66 86 GLU A CA 1
ATOM 709 C C . GLU A 1 86 ? 47.897 -42.691 -16.536 1.00 55.66 86 GLU A C 1
ATOM 711 O O . GLU A 1 86 ? 48.665 -42.738 -15.576 1.00 55.66 86 GLU A O 1
ATOM 716 N N . ILE A 1 87 ? 46.978 -41.724 -16.628 1.00 57.59 87 ILE A N 1
ATOM 717 C CA . ILE A 1 87 ? 46.799 -40.693 -15.596 1.00 57.59 87 ILE A CA 1
ATOM 718 C C . ILE A 1 87 ? 46.148 -41.339 -14.365 1.00 57.59 87 ILE A C 1
ATOM 720 O O . ILE A 1 87 ? 45.051 -41.877 -14.483 1.00 57.59 87 ILE A O 1
ATOM 724 N N . ASP A 1 88 ? 46.793 -41.241 -13.194 1.00 55.25 88 ASP A N 1
ATOM 725 C CA . ASP A 1 88 ? 46.259 -41.732 -11.912 1.00 55.25 88 ASP A CA 1
ATOM 726 C C . ASP A 1 88 ? 44.801 -41.278 -11.692 1.00 55.25 88 ASP A C 1
ATOM 728 O O . ASP A 1 88 ? 44.469 -40.094 -11.853 1.00 55.25 88 ASP A O 1
ATOM 732 N N . ASP A 1 89 ? 43.940 -42.215 -11.270 1.00 58.75 89 ASP A N 1
ATOM 733 C CA . ASP A 1 89 ? 42.485 -42.035 -11.092 1.00 58.75 89 ASP A CA 1
ATOM 734 C C . ASP A 1 89 ? 42.120 -40.796 -10.251 1.00 58.75 89 ASP A C 1
ATOM 736 O O . ASP A 1 89 ? 41.080 -40.161 -10.450 1.00 58.75 89 ASP A O 1
ATOM 740 N N . GLU A 1 90 ? 43.003 -40.402 -9.332 1.00 55.53 90 GLU A N 1
ATOM 741 C CA . GLU A 1 90 ? 42.822 -39.247 -8.456 1.00 55.53 90 GLU A CA 1
ATOM 742 C C . GLU A 1 90 ? 42.894 -37.911 -9.224 1.00 55.53 90 GLU A C 1
ATOM 744 O O . GLU A 1 90 ? 42.059 -37.028 -9.020 1.00 55.53 90 GLU A O 1
ATOM 749 N N . ILE A 1 91 ? 43.823 -37.773 -10.180 1.00 55.41 91 ILE A N 1
ATOM 750 C CA . ILE A 1 91 ? 43.982 -36.566 -11.012 1.00 55.41 91 ILE A CA 1
ATOM 751 C C . ILE A 1 91 ? 42.832 -36.461 -12.021 1.00 55.41 91 ILE A C 1
ATOM 753 O O . ILE A 1 91 ? 42.312 -35.366 -12.261 1.00 55.41 91 ILE A O 1
ATOM 757 N N . SER A 1 92 ? 42.381 -37.598 -12.560 1.00 57.50 92 SER A N 1
ATOM 758 C CA . SER A 1 92 ? 41.210 -37.672 -13.444 1.00 57.50 92 SER A CA 1
ATOM 759 C C . SER A 1 92 ? 39.948 -37.119 -12.763 1.00 57.50 92 SER A C 1
ATOM 761 O O . SER A 1 92 ? 39.228 -36.297 -13.342 1.00 57.50 92 SER A O 1
ATOM 763 N N . GLY A 1 93 ? 39.737 -37.459 -11.484 1.00 59.88 93 GLY A N 1
ATOM 764 C CA . GLY A 1 93 ? 38.635 -36.939 -10.672 1.00 59.88 93 GLY A CA 1
ATOM 765 C C . GLY A 1 93 ? 38.651 -35.414 -10.510 1.00 59.88 93 GLY A C 1
ATOM 766 O O . GLY A 1 93 ? 37.618 -34.766 -10.701 1.00 59.88 93 GLY A O 1
ATOM 767 N N . TYR A 1 94 ? 39.815 -34.815 -10.228 1.00 59.25 94 TYR A N 1
ATOM 768 C CA . TYR A 1 94 ? 39.944 -33.356 -10.097 1.00 59.25 94 TYR A CA 1
ATOM 769 C C . TYR A 1 94 ? 39.644 -32.620 -11.404 1.00 59.25 94 TYR A C 1
ATOM 771 O O . TYR A 1 94 ? 38.997 -31.568 -11.384 1.00 59.25 94 TYR A O 1
ATOM 779 N N . VAL A 1 95 ? 40.062 -33.171 -12.546 1.00 55.94 95 VAL A N 1
ATOM 780 C CA . VAL A 1 95 ? 39.786 -32.541 -13.841 1.00 55.94 95 VAL A CA 1
ATOM 781 C C . VAL A 1 95 ? 38.297 -32.614 -14.174 1.00 55.94 95 VAL A C 1
ATOM 783 O O . VAL A 1 95 ? 37.715 -31.591 -14.538 1.00 55.94 95 VAL A O 1
ATOM 786 N N . ILE A 1 96 ? 37.640 -33.757 -13.958 1.00 64.38 96 ILE A N 1
ATOM 787 C CA . ILE A 1 96 ? 36.189 -33.899 -14.167 1.00 64.38 96 ILE A CA 1
ATOM 788 C C . ILE A 1 96 ? 35.409 -32.917 -13.283 1.00 64.38 96 ILE A C 1
ATOM 790 O O . ILE A 1 96 ? 34.519 -32.216 -13.774 1.00 64.38 96 ILE A O 1
ATOM 794 N N . LEU A 1 97 ? 35.777 -32.808 -12.003 1.00 59.97 97 LEU A N 1
ATOM 795 C CA . LEU A 1 97 ? 35.142 -31.877 -11.071 1.00 59.97 97 LEU A CA 1
ATOM 796 C C . LEU A 1 97 ? 35.348 -30.417 -11.510 1.00 59.97 97 LEU A C 1
ATOM 798 O O . LEU A 1 97 ? 34.418 -29.612 -11.460 1.00 59.97 97 LEU A O 1
ATOM 802 N N . SER A 1 98 ? 36.541 -30.075 -12.009 1.00 60.56 98 SER A N 1
ATOM 803 C CA . SER A 1 98 ? 36.844 -28.729 -12.509 1.00 60.56 98 SER A CA 1
ATOM 804 C C . SER A 1 98 ? 36.001 -28.362 -13.737 1.00 60.56 98 SER A C 1
ATOM 806 O O . SER A 1 98 ? 35.463 -27.256 -13.805 1.00 60.56 98 SER A O 1
ATOM 808 N N . VAL A 1 99 ? 35.788 -29.307 -14.661 1.00 63.56 99 VAL A N 1
ATOM 809 C CA . VAL A 1 99 ? 34.946 -29.112 -15.850 1.00 63.56 99 VAL A CA 1
ATOM 810 C C . VAL A 1 99 ? 33.477 -28.949 -15.450 1.00 63.56 99 VAL A C 1
ATOM 812 O O . VAL A 1 99 ? 32.803 -28.049 -15.952 1.00 63.56 99 VAL A O 1
ATOM 815 N N . GLN A 1 100 ? 32.981 -29.746 -14.500 1.00 64.12 100 GLN A N 1
ATOM 816 C CA . GLN A 1 100 ? 31.617 -29.609 -13.973 1.00 64.12 100 GLN A CA 1
ATOM 817 C C . GLN A 1 100 ? 31.394 -28.255 -13.286 1.00 64.12 100 GLN A C 1
ATOM 819 O O . GLN A 1 100 ? 30.372 -27.608 -13.527 1.00 64.12 100 GLN A O 1
ATOM 824 N N . CYS A 1 101 ? 32.361 -27.783 -12.495 1.00 59.16 101 CYS A N 1
ATOM 825 C CA . CYS A 1 101 ? 32.313 -26.460 -11.875 1.00 59.16 101 CYS A CA 1
ATOM 826 C C . CYS A 1 101 ? 32.258 -25.339 -12.921 1.00 59.16 101 CYS A C 1
ATOM 828 O O . CYS A 1 101 ? 31.458 -24.417 -12.782 1.00 59.16 101 CYS A O 1
ATOM 830 N N . VAL A 1 102 ? 33.044 -25.427 -13.999 1.00 62.78 102 VAL A N 1
ATOM 831 C CA . VAL A 1 102 ? 33.022 -24.436 -15.090 1.00 62.78 102 VAL A CA 1
ATOM 832 C C . VAL A 1 102 ? 31.660 -24.420 -15.793 1.00 62.78 102 VAL A C 1
ATOM 834 O O . VAL A 1 102 ? 31.113 -23.344 -16.036 1.00 62.78 102 VAL A O 1
ATOM 837 N N . VAL A 1 103 ? 31.068 -25.590 -16.061 1.00 68.50 103 VAL A N 1
ATOM 838 C CA . VAL A 1 103 ? 29.729 -25.705 -16.669 1.00 68.50 103 VAL A CA 1
ATOM 839 C C . VAL A 1 103 ? 28.648 -25.111 -15.761 1.00 68.50 103 VAL A C 1
ATOM 841 O O . VAL A 1 103 ? 27.792 -24.362 -16.237 1.00 68.50 103 VAL A O 1
ATOM 844 N N . LEU A 1 104 ? 28.703 -25.389 -14.455 1.00 65.62 104 LEU A N 1
ATOM 845 C CA . LEU A 1 104 ? 27.771 -24.828 -13.475 1.00 65.62 104 LEU A CA 1
ATOM 846 C C . LEU A 1 104 ? 27.917 -23.307 -13.363 1.00 65.62 104 LEU A C 1
ATOM 848 O O . LEU A 1 104 ? 26.916 -22.594 -13.441 1.00 65.62 104 LEU A O 1
ATOM 852 N N . CYS A 1 105 ? 29.146 -22.794 -13.264 1.00 60.12 105 CYS A N 1
ATOM 853 C CA . CYS A 1 105 ? 29.421 -21.358 -13.242 1.00 60.12 105 CYS A CA 1
ATOM 854 C C . CYS A 1 105 ? 28.906 -20.662 -14.508 1.00 60.12 105 CYS A C 1
ATOM 856 O O . CYS A 1 105 ? 28.282 -19.606 -14.412 1.00 60.12 105 CYS A O 1
ATOM 858 N N . PHE A 1 106 ? 29.095 -21.263 -15.687 1.00 65.25 106 PHE A N 1
ATOM 859 C CA . PHE A 1 106 ? 28.599 -20.709 -16.947 1.00 65.25 106 PHE A CA 1
ATOM 860 C C . PHE A 1 106 ? 27.064 -20.735 -17.029 1.00 65.25 106 PHE A C 1
ATOM 862 O O . PHE A 1 106 ? 26.454 -19.786 -17.520 1.00 65.25 106 PHE A O 1
ATOM 869 N N . GLY A 1 107 ? 26.420 -21.784 -16.506 1.00 66.00 107 GLY A N 1
ATOM 870 C CA . GLY A 1 107 ? 24.962 -21.878 -16.402 1.00 66.00 107 GLY A CA 1
ATOM 871 C C . GLY A 1 107 ? 24.361 -20.824 -15.468 1.00 66.00 107 GLY A C 1
ATOM 872 O O . GLY A 1 107 ? 23.403 -20.146 -15.844 1.00 66.00 107 GLY A O 1
ATOM 873 N N . ILE A 1 108 ? 24.958 -20.634 -14.287 1.00 66.75 108 ILE A N 1
ATOM 874 C CA . ILE A 1 108 ? 24.558 -19.601 -13.317 1.00 66.75 108 ILE A CA 1
ATOM 875 C C . ILE A 1 108 ? 24.772 -18.207 -13.911 1.00 66.75 108 ILE A C 1
ATOM 877 O O . ILE A 1 108 ? 23.871 -17.371 -13.853 1.00 66.75 108 ILE A O 1
ATOM 881 N N . PHE A 1 109 ? 25.921 -17.968 -14.547 1.00 63.81 109 PHE A N 1
ATOM 882 C CA . PHE A 1 109 ? 26.205 -16.708 -15.226 1.00 63.81 109 PHE A CA 1
ATOM 883 C C . PHE A 1 109 ? 25.189 -16.434 -16.341 1.00 63.81 109 PHE A C 1
ATOM 885 O O . PHE A 1 109 ? 24.598 -15.361 -16.363 1.00 63.81 109 PHE A O 1
ATOM 892 N N . LYS A 1 110 ? 24.892 -17.414 -17.208 1.00 68.31 110 LYS A N 1
ATOM 893 C CA . LYS A 1 110 ? 23.863 -17.292 -18.258 1.00 68.31 110 LYS A CA 1
ATOM 894 C C . LYS A 1 110 ? 22.481 -16.993 -17.669 1.00 68.31 110 LYS A C 1
ATOM 896 O O . LYS A 1 110 ? 21.745 -16.202 -18.250 1.00 68.31 110 LYS A O 1
ATOM 901 N N . TYR A 1 111 ? 22.124 -17.593 -16.533 1.00 68.25 111 TYR A N 1
ATOM 902 C CA . TYR A 1 111 ? 20.855 -17.334 -15.848 1.00 68.25 111 TYR A CA 1
ATOM 903 C C . TYR A 1 111 ? 20.771 -15.904 -15.294 1.00 68.25 111 TYR A C 1
ATOM 905 O O . TYR A 1 111 ? 19.801 -15.199 -15.574 1.00 68.25 111 TYR A O 1
ATOM 913 N N . ILE A 1 112 ? 21.799 -15.452 -14.568 1.00 62.97 112 ILE A N 1
ATOM 914 C CA . ILE A 1 112 ? 21.874 -14.087 -14.022 1.00 62.97 112 ILE A CA 1
ATOM 915 C C . ILE A 1 112 ? 21.874 -13.063 -15.162 1.00 62.97 112 ILE A C 1
ATOM 917 O O . ILE A 1 112 ? 21.086 -12.120 -15.148 1.00 62.97 112 ILE A O 1
ATOM 921 N N . TYR A 1 113 ? 22.682 -13.299 -16.197 1.00 55.28 113 TYR A N 1
ATOM 922 C CA . TYR A 1 113 ? 22.786 -12.421 -17.358 1.00 55.28 113 TYR A CA 1
ATOM 923 C C . TYR A 1 113 ? 21.475 -12.368 -18.159 1.00 55.28 113 TYR A C 1
ATOM 925 O O . TYR A 1 113 ? 21.066 -11.297 -18.596 1.00 55.28 113 TYR A O 1
ATOM 933 N N . LYS A 1 114 ? 20.754 -13.493 -18.305 1.00 57.75 114 LYS A N 1
ATOM 934 C CA . LYS A 1 114 ? 19.426 -13.528 -18.948 1.00 57.75 114 LYS A CA 1
ATOM 935 C C . LYS A 1 114 ? 18.383 -12.749 -18.144 1.00 57.75 114 LYS A C 1
ATOM 937 O O . LYS A 1 114 ? 17.585 -12.043 -18.753 1.00 57.75 114 LYS A O 1
ATOM 942 N N . LYS A 1 115 ? 18.407 -12.838 -16.809 1.00 60.72 115 LYS A N 1
ATOM 943 C CA . LYS A 1 115 ? 17.516 -12.065 -15.930 1.00 60.72 115 LYS A CA 1
ATOM 944 C C . LYS A 1 115 ? 17.752 -10.558 -16.087 1.00 60.72 115 LYS A C 1
ATOM 946 O O . LYS A 1 115 ? 16.800 -9.813 -16.283 1.00 60.72 115 LYS A O 1
ATOM 951 N N . GLU A 1 116 ? 19.013 -10.132 -16.090 1.00 57.66 116 GLU A N 1
ATOM 952 C CA . GLU A 1 116 ? 19.379 -8.717 -16.227 1.00 57.66 116 GLU A CA 1
ATOM 953 C C . GLU A 1 116 ? 19.112 -8.168 -17.645 1.00 57.66 116 GLU A C 1
ATOM 955 O O . GLU A 1 116 ? 18.715 -7.014 -17.804 1.00 57.66 116 GLU A O 1
ATOM 960 N N . ILE A 1 117 ? 19.272 -8.993 -18.692 1.00 62.91 117 ILE A N 1
ATOM 961 C CA . ILE A 1 117 ? 18.902 -8.621 -20.066 1.00 62.91 117 ILE A CA 1
ATOM 962 C C . ILE A 1 117 ? 17.387 -8.561 -20.252 1.00 62.91 117 ILE A C 1
ATOM 964 O O . ILE A 1 117 ? 16.930 -7.621 -20.889 1.00 62.91 117 ILE A O 1
ATOM 968 N N . GLN A 1 118 ? 16.601 -9.485 -19.689 1.00 56.53 118 GLN A N 1
ATOM 969 C CA . GLN A 1 118 ? 15.136 -9.403 -19.775 1.00 56.53 118 GLN A CA 1
ATOM 970 C C . GLN A 1 118 ? 14.602 -8.125 -19.125 1.00 56.53 118 GLN A C 1
ATOM 972 O O . GLN A 1 118 ? 13.717 -7.486 -19.686 1.00 56.53 118 GLN A O 1
ATOM 977 N N . GLU A 1 119 ? 15.171 -7.719 -17.992 1.00 59.88 119 GLU A N 1
ATOM 978 C CA . GLU A 1 119 ? 14.805 -6.480 -17.302 1.00 59.88 119 GLU A CA 1
ATOM 979 C C . GLU A 1 119 ? 15.179 -5.238 -18.136 1.00 59.88 119 GLU A C 1
ATOM 981 O O . GLU A 1 119 ? 14.357 -4.341 -18.334 1.00 59.88 119 GLU A O 1
ATOM 986 N N . LYS A 1 120 ? 16.377 -5.221 -18.741 1.00 57.62 120 LYS A N 1
ATOM 987 C CA . LYS A 1 120 ? 16.827 -4.132 -19.630 1.00 57.62 120 LYS A CA 1
ATOM 988 C C . LYS A 1 120 ? 16.089 -4.092 -20.973 1.00 57.62 120 LYS A C 1
ATOM 990 O O . LYS A 1 120 ? 15.832 -3.004 -21.483 1.00 57.62 120 LYS A O 1
ATOM 995 N N . GLU A 1 121 ? 15.751 -5.235 -21.566 1.00 52.31 121 GLU A N 1
ATOM 996 C CA . GLU A 1 121 ? 14.976 -5.322 -22.812 1.00 52.31 121 GLU A CA 1
ATOM 997 C C . GLU A 1 121 ? 13.516 -4.942 -22.598 1.00 52.31 121 GLU A C 1
ATOM 999 O O . GLU A 1 121 ? 12.951 -4.269 -23.457 1.00 52.31 121 GLU A O 1
ATOM 1004 N N . TYR A 1 122 ? 12.926 -5.297 -21.455 1.00 55.38 122 TYR A N 1
ATOM 1005 C CA . TYR A 1 122 ? 11.598 -4.830 -21.071 1.00 55.38 122 TYR A CA 1
ATOM 1006 C C . TYR A 1 122 ? 11.568 -3.294 -21.007 1.00 55.38 122 TYR A C 1
ATOM 1008 O O . TYR A 1 122 ? 10.825 -2.662 -21.759 1.00 55.38 122 TYR A O 1
ATOM 1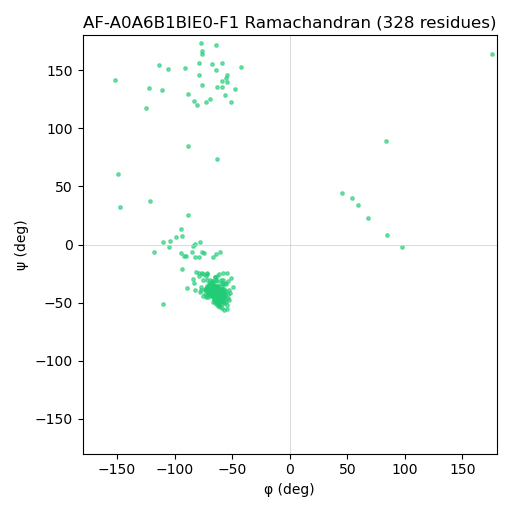016 N N . LEU A 1 123 ? 12.480 -2.692 -20.231 1.00 54.62 123 LEU A N 1
ATOM 1017 C CA . LEU A 1 123 ? 12.616 -1.233 -20.106 1.00 54.62 123 LEU A CA 1
ATOM 1018 C C . LEU A 1 123 ? 12.893 -0.551 -21.463 1.00 54.62 123 LEU A C 1
ATOM 1020 O O . LEU A 1 123 ? 12.344 0.507 -21.775 1.00 54.62 123 LEU A O 1
ATOM 1024 N N . LYS A 1 124 ? 13.722 -1.163 -22.319 1.00 52.91 124 LYS A N 1
ATOM 1025 C CA . LYS A 1 124 ? 14.080 -0.626 -23.643 1.00 52.91 124 LYS A CA 1
ATOM 1026 C C . LYS A 1 124 ? 12.946 -0.732 -24.667 1.00 52.91 124 LYS A C 1
ATOM 1028 O O . LYS A 1 124 ? 12.767 0.193 -25.460 1.00 52.91 124 LYS A O 1
ATOM 1033 N N . ASN A 1 125 ? 12.187 -1.826 -24.667 1.00 53.12 125 ASN A N 1
ATOM 1034 C CA . ASN A 1 125 ? 11.039 -2.009 -25.559 1.00 53.12 125 ASN A CA 1
ATOM 1035 C C . ASN A 1 125 ? 9.881 -1.082 -25.167 1.00 53.12 125 ASN A C 1
ATOM 1037 O O . ASN A 1 125 ? 9.232 -0.512 -26.042 1.00 53.12 125 ASN A O 1
ATOM 1041 N N . GLU A 1 126 ? 9.707 -0.835 -23.871 1.00 55.78 126 GLU A N 1
ATOM 1042 C CA . GLU A 1 126 ? 8.769 0.158 -23.349 1.00 55.78 126 GLU A CA 1
ATOM 1043 C C . GLU A 1 126 ? 9.172 1.591 -23.728 1.00 55.78 126 GLU A C 1
ATOM 1045 O O . GLU A 1 126 ? 8.318 2.402 -24.072 1.00 55.78 126 GLU A O 1
ATOM 1050 N N . THR A 1 127 ? 10.474 1.894 -23.777 1.00 52.69 127 THR A N 1
ATOM 1051 C CA . THR A 1 127 ? 10.988 3.199 -24.241 1.00 52.69 127 THR A CA 1
ATOM 1052 C C . THR A 1 127 ? 10.844 3.383 -25.762 1.00 52.69 127 THR A C 1
ATOM 1054 O O . THR A 1 127 ? 10.646 4.493 -26.246 1.00 52.69 127 THR A O 1
ATOM 1057 N N . ARG A 1 128 ? 10.910 2.302 -26.553 1.00 43.06 128 ARG A N 1
ATOM 1058 C CA . ARG A 1 128 ? 10.826 2.359 -28.026 1.00 43.06 128 ARG A CA 1
ATOM 1059 C C . ARG A 1 128 ? 9.403 2.575 -28.555 1.00 43.06 128 ARG A C 1
ATOM 1061 O O . ARG A 1 128 ? 9.254 3.121 -29.644 1.00 43.06 128 ARG A O 1
ATOM 1068 N N . ASN A 1 129 ? 8.377 2.207 -27.790 1.00 48.28 129 ASN A N 1
ATOM 1069 C CA . ASN A 1 129 ? 6.974 2.458 -28.143 1.00 48.28 129 ASN A CA 1
ATOM 1070 C C . ASN A 1 129 ? 6.492 3.886 -27.791 1.00 48.28 129 ASN A C 1
ATOM 1072 O O . ASN A 1 129 ? 5.342 4.217 -28.056 1.00 48.28 129 ASN A O 1
ATOM 1076 N N . GLN A 1 130 ? 7.352 4.750 -27.231 1.00 50.06 130 GLN A N 1
ATOM 1077 C CA . GLN A 1 130 ? 6.995 6.075 -26.687 1.00 50.06 130 GLN A CA 1
ATOM 1078 C C . GLN A 1 130 ? 7.040 7.241 -27.691 1.00 50.06 130 GLN A C 1
ATOM 1080 O O . GLN A 1 130 ? 7.191 8.397 -27.298 1.00 50.06 130 GLN A O 1
ATOM 1085 N N . SER A 1 131 ? 6.880 7.002 -28.991 1.00 48.47 131 SER A N 1
ATOM 1086 C CA . SER A 1 131 ? 6.630 8.108 -29.920 1.00 48.47 131 SER A CA 1
ATOM 1087 C C . SER A 1 131 ? 5.126 8.383 -30.014 1.00 48.47 131 SER A C 1
ATOM 1089 O O . SER A 1 131 ? 4.472 7.940 -30.954 1.00 48.47 131 SER A O 1
ATOM 1091 N N . SER A 1 132 ? 4.645 9.188 -29.058 1.00 55.53 132 SER A N 1
ATOM 1092 C CA . SER A 1 132 ? 3.337 9.874 -28.995 1.00 55.53 132 SER A CA 1
ATOM 1093 C C . SER A 1 132 ? 2.142 9.065 -28.468 1.00 55.53 132 SER A C 1
ATOM 1095 O O . SER A 1 132 ? 1.403 8.517 -29.273 1.00 55.53 132 SER A O 1
ATOM 1097 N N . GLN A 1 133 ? 1.894 9.065 -27.148 1.00 52.75 133 GLN A N 1
ATOM 1098 C CA . GLN A 1 133 ? 0.561 8.962 -26.508 1.00 52.75 133 GLN A CA 1
ATOM 1099 C C . GLN A 1 133 ? 0.688 8.893 -24.975 1.00 52.75 133 GLN A C 1
ATOM 1101 O O . GLN A 1 133 ? 1.785 8.679 -24.464 1.00 52.75 133 GLN A O 1
ATOM 1106 N N . ALA A 1 134 ? -0.425 9.134 -24.270 1.00 62.38 134 ALA A N 1
ATOM 1107 C CA . ALA A 1 134 ? -0.564 9.031 -22.815 1.00 62.38 134 ALA A CA 1
ATOM 1108 C C . ALA A 1 134 ? 0.127 7.783 -22.233 1.00 62.38 134 ALA A C 1
ATOM 1110 O O . ALA A 1 134 ? 0.272 6.770 -22.921 1.00 62.38 134 ALA A O 1
ATOM 1111 N N . LEU A 1 135 ? 0.551 7.865 -20.967 1.00 74.94 135 LEU A N 1
ATOM 1112 C CA . LEU A 1 135 ? 1.221 6.769 -20.263 1.00 74.94 135 LEU A CA 1
ATOM 1113 C C . LEU A 1 135 ? 0.394 5.477 -20.409 1.00 74.94 135 LEU A C 1
ATOM 1115 O O . LEU A 1 135 ? -0.787 5.468 -20.072 1.00 74.94 135 LEU A O 1
ATOM 1119 N N . SER A 1 136 ? 0.982 4.407 -20.956 1.00 85.62 136 SER A N 1
ATOM 1120 C CA . SER A 1 136 ? 0.269 3.135 -21.131 1.00 85.62 136 SER A CA 1
ATOM 1121 C C . SER A 1 136 ? -0.111 2.539 -19.777 1.00 85.62 136 SER A C 1
ATOM 1123 O O . SER A 1 136 ? 0.628 2.702 -18.808 1.00 85.62 136 SER A O 1
ATOM 1125 N N . GLU A 1 137 ? -1.214 1.792 -19.720 1.00 84.94 137 GLU A N 1
ATOM 1126 C CA . GLU A 1 137 ? -1.659 1.119 -18.489 1.00 84.94 137 GLU A CA 1
ATOM 1127 C C . GLU A 1 137 ? -0.564 0.235 -17.876 1.00 84.94 137 GLU A C 1
ATOM 1129 O O . GLU A 1 137 ? -0.292 0.329 -16.682 1.00 84.94 137 GLU A O 1
ATOM 1134 N N . ASP A 1 138 ? 0.169 -0.519 -18.700 1.00 86.56 138 ASP A N 1
ATOM 1135 C CA . ASP A 1 138 ? 1.317 -1.317 -18.247 1.00 86.56 138 ASP A CA 1
ATOM 1136 C C . ASP A 1 138 ? 2.391 -0.461 -17.549 1.00 86.56 138 ASP A C 1
ATOM 1138 O O . ASP A 1 138 ? 2.960 -0.874 -16.537 1.00 86.56 138 ASP A O 1
ATOM 1142 N N . LYS A 1 139 ? 2.641 0.755 -18.053 1.00 89.81 139 LYS A N 1
ATOM 1143 C CA . LYS A 1 139 ? 3.643 1.671 -17.499 1.00 89.81 139 LYS A CA 1
ATOM 1144 C C . LYS A 1 139 ? 3.139 2.342 -16.224 1.00 89.81 139 LYS A C 1
ATOM 1146 O O . LYS A 1 139 ? 3.901 2.482 -15.269 1.00 89.81 139 LYS A O 1
ATOM 1151 N N . LYS A 1 140 ? 1.853 2.711 -16.178 1.00 92.31 140 LYS A N 1
ATOM 1152 C CA . LYS A 1 140 ? 1.187 3.203 -14.961 1.00 92.31 140 LYS A CA 1
ATOM 1153 C C . LYS A 1 140 ? 1.293 2.170 -13.841 1.00 92.31 140 LYS A C 1
ATOM 1155 O O . LYS A 1 140 ? 1.760 2.488 -12.751 1.00 92.31 140 LYS A O 1
ATOM 1160 N N . GLN A 1 141 ? 0.933 0.921 -14.133 1.00 92.69 141 GLN A N 1
ATOM 1161 C CA . GLN A 1 141 ? 1.027 -0.191 -13.189 1.00 92.69 141 GLN A CA 1
ATOM 1162 C C . GLN A 1 141 ? 2.472 -0.431 -12.746 1.00 92.69 141 GLN A C 1
ATOM 1164 O O . GLN A 1 141 ? 2.728 -0.587 -11.553 1.00 92.69 141 GLN A O 1
ATOM 1169 N N . ALA A 1 142 ? 3.427 -0.413 -13.679 1.00 92.69 142 ALA A N 1
ATOM 1170 C CA . ALA A 1 142 ? 4.840 -0.565 -13.354 1.00 92.69 142 ALA A CA 1
ATOM 1171 C C . ALA A 1 142 ? 5.314 0.502 -12.359 1.00 92.69 142 ALA A C 1
ATOM 1173 O O . ALA A 1 142 ? 5.918 0.165 -11.341 1.00 92.69 142 ALA A O 1
ATOM 1174 N N . ILE A 1 143 ? 4.995 1.775 -12.611 1.00 95.62 143 ILE A N 1
ATOM 1175 C CA . ILE A 1 143 ? 5.385 2.882 -11.732 1.00 95.62 143 ILE A CA 1
ATOM 1176 C C . ILE A 1 143 ? 4.674 2.788 -10.376 1.00 95.62 143 ILE A C 1
ATOM 1178 O O . ILE A 1 143 ? 5.343 2.910 -9.352 1.00 95.62 143 ILE A O 1
ATOM 1182 N N . LEU A 1 144 ? 3.369 2.492 -10.345 1.00 96.50 144 LEU A N 1
ATOM 1183 C CA . LEU A 1 144 ? 2.609 2.293 -9.105 1.00 96.50 144 LEU A CA 1
ATOM 1184 C C . LEU A 1 144 ? 3.261 1.230 -8.214 1.00 96.50 144 LEU A C 1
ATOM 1186 O O . LEU A 1 144 ? 3.595 1.507 -7.064 1.00 96.50 144 LEU A O 1
ATOM 1190 N N . PHE A 1 145 ? 3.490 0.024 -8.738 1.00 97.06 145 PHE A N 1
ATOM 1191 C CA . PHE A 1 145 ? 4.082 -1.052 -7.941 1.00 97.06 145 PHE A CA 1
ATOM 1192 C C . PHE A 1 145 ? 5.526 -0.752 -7.549 1.00 97.06 145 PHE A C 1
ATOM 1194 O O . PHE A 1 145 ? 5.941 -1.106 -6.448 1.00 97.06 145 PHE A O 1
ATOM 1201 N N . PHE A 1 146 ? 6.280 -0.053 -8.395 1.00 97.62 146 PHE A N 1
ATOM 1202 C CA . PHE A 1 146 ? 7.618 0.413 -8.048 1.00 97.62 146 PHE A CA 1
ATOM 1203 C C . PHE A 1 146 ? 7.598 1.416 -6.880 1.00 97.62 146 PHE A C 1
ATOM 1205 O O . PHE A 1 146 ? 8.417 1.306 -5.965 1.00 97.62 146 PHE A O 1
ATOM 1212 N N . MET A 1 147 ? 6.644 2.355 -6.866 1.00 97.88 147 MET A N 1
ATOM 1213 C CA . MET A 1 147 ? 6.441 3.301 -5.762 1.00 97.88 147 MET A CA 1
ATOM 1214 C C . MET A 1 147 ? 6.009 2.588 -4.477 1.00 97.88 147 MET A C 1
ATOM 1216 O O . MET A 1 147 ? 6.627 2.817 -3.437 1.00 97.88 147 MET A O 1
ATOM 1220 N N . LEU A 1 148 ? 5.033 1.673 -4.555 1.00 97.31 148 LEU A N 1
ATOM 1221 C CA . LEU A 1 148 ? 4.593 0.848 -3.421 1.00 97.31 148 LEU A CA 1
ATOM 1222 C C . LEU A 1 148 ? 5.757 0.038 -2.837 1.00 97.31 148 LEU A C 1
ATOM 1224 O O . LEU A 1 148 ? 5.933 -0.008 -1.627 1.00 97.31 148 LEU A O 1
ATOM 1228 N N . GLY A 1 149 ? 6.603 -0.549 -3.687 1.00 96.56 149 GLY A N 1
ATOM 1229 C CA . GLY A 1 149 ? 7.772 -1.310 -3.246 1.00 96.56 149 GLY A CA 1
ATOM 1230 C C . GLY A 1 149 ? 8.817 -0.454 -2.534 1.00 96.56 149 GLY A C 1
ATOM 1231 O O . GLY A 1 149 ? 9.372 -0.870 -1.521 1.00 96.56 149 GLY A O 1
ATOM 1232 N N . LYS A 1 150 ? 9.092 0.753 -3.042 1.00 96.88 150 LYS A N 1
ATOM 1233 C CA . LYS A 1 150 ? 10.008 1.694 -2.382 1.00 96.88 150 LYS A CA 1
ATOM 1234 C C . LYS A 1 150 ? 9.454 2.155 -1.030 1.00 96.88 150 LYS A C 1
ATOM 1236 O O . LYS A 1 150 ? 10.214 2.240 -0.069 1.00 96.88 150 LYS A O 1
ATOM 1241 N N . MET A 1 151 ? 8.154 2.438 -0.974 1.00 96.12 151 MET A N 1
ATOM 1242 C CA . MET A 1 151 ? 7.445 2.860 0.233 1.00 96.12 151 MET A CA 1
ATOM 1243 C C . MET A 1 151 ? 7.456 1.765 1.301 1.00 96.12 151 MET A C 1
ATOM 1245 O O . MET A 1 151 ? 7.971 2.009 2.381 1.00 96.12 151 MET A O 1
ATOM 1249 N N . ALA A 1 152 ? 7.073 0.536 0.948 1.00 94.50 152 ALA A N 1
ATOM 1250 C CA . ALA A 1 152 ? 7.023 -0.607 1.866 1.00 94.50 152 ALA A CA 1
ATOM 1251 C C . ALA A 1 152 ? 8.384 -1.047 2.441 1.00 94.50 152 ALA A C 1
ATOM 1253 O O . ALA A 1 152 ? 8.482 -1.977 3.231 1.00 94.50 152 ALA A O 1
ATOM 1254 N N . LYS A 1 153 ? 9.493 -0.485 1.951 1.00 93.94 153 LYS A N 1
ATOM 1255 C CA . LYS A 1 153 ? 10.847 -0.792 2.436 1.00 93.94 153 LYS A CA 1
ATOM 1256 C C . LYS A 1 153 ? 11.465 0.376 3.202 1.00 93.94 153 LYS A C 1
ATOM 1258 O O . LYS A 1 153 ? 12.623 0.267 3.609 1.00 93.94 153 LYS A O 1
ATOM 1263 N N . ALA A 1 154 ? 10.730 1.475 3.372 1.00 90.25 154 ALA A N 1
ATOM 1264 C CA . ALA A 1 154 ? 11.216 2.727 3.943 1.00 90.25 154 ALA A CA 1
ATOM 1265 C C . ALA A 1 154 ? 11.840 2.551 5.336 1.00 90.25 154 ALA A C 1
ATOM 1267 O O . ALA A 1 154 ? 12.879 3.145 5.625 1.00 90.25 154 ALA A O 1
ATOM 1268 N N . ASP A 1 155 ? 11.240 1.706 6.170 1.00 83.25 155 ASP A N 1
ATOM 1269 C CA . ASP A 1 155 ? 11.657 1.393 7.541 1.00 83.25 155 ASP A CA 1
ATOM 1270 C C . ASP A 1 155 ? 12.737 0.285 7.627 1.00 83.25 155 ASP A C 1
ATOM 1272 O O . ASP A 1 155 ? 13.303 0.020 8.689 1.00 83.25 155 ASP A O 1
ATOM 1276 N N . GLY A 1 156 ? 13.066 -0.351 6.498 1.00 83.00 156 GLY A N 1
ATOM 1277 C CA . GLY A 1 156 ? 14.029 -1.440 6.408 1.00 83.00 156 GLY A CA 1
ATOM 1278 C C . GLY A 1 156 ? 13.430 -2.847 6.405 1.00 83.00 156 GLY A C 1
ATOM 1279 O O . GLY A 1 156 ? 14.198 -3.791 6.189 1.00 83.00 156 GLY A O 1
ATOM 1280 N N . GLN A 1 157 ? 12.115 -3.051 6.521 1.00 86.62 157 GLN A N 1
ATOM 1281 C CA . GLN A 1 157 ? 11.477 -4.363 6.351 1.00 86.62 157 GLN A CA 1
ATOM 1282 C C . GLN A 1 157 ? 10.037 -4.249 5.847 1.00 86.62 157 GLN A C 1
ATOM 1284 O O . GLN A 1 157 ? 9.286 -3.417 6.299 1.00 86.62 157 GLN A O 1
ATOM 1289 N N . VAL A 1 158 ? 9.628 -5.155 4.959 1.00 91.25 158 VAL A N 1
ATOM 1290 C CA . VAL A 1 158 ? 8.222 -5.186 4.532 1.00 91.25 158 VAL A CA 1
ATOM 1291 C C . VAL A 1 158 ? 7.423 -5.970 5.567 1.00 91.25 158 VAL A C 1
ATOM 1293 O O . VAL A 1 158 ? 7.764 -7.129 5.844 1.00 91.25 158 VAL A O 1
ATOM 1296 N N . SER A 1 159 ? 6.386 -5.362 6.130 1.00 91.31 159 SER A N 1
ATOM 1297 C CA . SER A 1 159 ? 5.502 -5.981 7.111 1.00 91.31 159 SER A CA 1
ATOM 1298 C C . SER A 1 159 ? 4.523 -6.960 6.450 1.00 91.31 159 SER A C 1
ATOM 1300 O O . SER A 1 159 ? 4.330 -6.985 5.231 1.00 91.31 159 SER A O 1
ATOM 1302 N N . LYS A 1 160 ? 3.898 -7.826 7.257 1.00 92.56 160 LYS A N 1
ATOM 1303 C CA . LYS A 1 160 ? 2.864 -8.730 6.740 1.00 92.56 160 LYS A CA 1
ATOM 1304 C C . LYS A 1 160 ? 1.611 -7.960 6.316 1.00 92.56 160 LYS A C 1
ATOM 1306 O O . LYS A 1 160 ? 1.036 -8.300 5.288 1.00 92.56 160 LYS A O 1
ATOM 1311 N N . ASP A 1 161 ? 1.233 -6.934 7.071 1.00 90.31 161 ASP A N 1
ATOM 1312 C CA . ASP A 1 161 ? 0.039 -6.138 6.795 1.00 90.31 161 ASP A CA 1
ATOM 1313 C C . ASP A 1 161 ? 0.180 -5.372 5.469 1.00 90.31 161 ASP A C 1
ATOM 1315 O O . ASP A 1 161 ? -0.762 -5.321 4.682 1.00 90.31 161 ASP A O 1
ATOM 1319 N N . GLU A 1 162 ? 1.383 -4.886 5.146 1.00 92.62 162 GLU A N 1
ATOM 1320 C CA . GLU A 1 162 ? 1.687 -4.287 3.840 1.00 92.62 162 GLU A CA 1
ATOM 1321 C C . GLU A 1 162 ? 1.582 -5.297 2.691 1.00 92.62 162 GLU A C 1
ATOM 1323 O O . GLU A 1 162 ? 1.012 -4.993 1.643 1.00 92.62 162 GLU A O 1
ATOM 1328 N N . ILE A 1 163 ? 2.110 -6.516 2.869 1.00 93.75 163 ILE A N 1
ATOM 1329 C CA . ILE A 1 163 ? 1.982 -7.584 1.861 1.00 93.75 163 ILE A CA 1
ATOM 1330 C C . ILE A 1 163 ? 0.507 -7.921 1.645 1.00 93.75 163 ILE A C 1
ATOM 1332 O O . ILE A 1 163 ? 0.061 -8.007 0.500 1.00 93.75 163 ILE A O 1
ATOM 1336 N N . ASP A 1 164 ? -0.251 -8.077 2.730 1.00 93.94 164 ASP A N 1
ATOM 1337 C CA . ASP A 1 164 ? -1.675 -8.390 2.679 1.00 93.94 164 ASP A CA 1
ATOM 1338 C C . ASP A 1 164 ? -2.462 -7.245 2.001 1.00 93.94 164 ASP A C 1
ATOM 1340 O O . ASP A 1 164 ? -3.359 -7.515 1.197 1.00 93.94 164 ASP A O 1
ATOM 1344 N N . ALA A 1 165 ? -2.081 -5.979 2.218 1.00 92.56 165 ALA A N 1
ATOM 1345 C CA . ALA A 1 165 ? -2.655 -4.820 1.527 1.00 92.56 165 ALA A CA 1
ATOM 1346 C C . ALA A 1 165 ? -2.368 -4.832 0.013 1.00 92.56 165 ALA A C 1
ATOM 1348 O O . ALA A 1 165 ? -3.280 -4.627 -0.795 1.00 92.56 165 ALA A O 1
ATOM 1349 N N . VAL A 1 166 ? -1.133 -5.139 -0.400 1.00 95.25 166 VAL A N 1
ATOM 1350 C CA . VAL A 1 166 ? -0.760 -5.253 -1.824 1.00 95.25 166 VAL A CA 1
ATOM 1351 C C . VAL A 1 166 ? -1.491 -6.420 -2.502 1.00 95.25 166 VAL A C 1
ATOM 1353 O O . VAL A 1 166 ? -1.974 -6.288 -3.630 1.00 95.25 166 VAL A O 1
ATOM 1356 N N . GLU A 1 167 ? -1.623 -7.561 -1.827 1.00 94.81 167 GLU A N 1
ATOM 1357 C CA . GLU A 1 167 ? -2.370 -8.720 -2.334 1.00 94.81 167 GLU A CA 1
ATOM 1358 C C . GLU A 1 167 ? -3.875 -8.434 -2.450 1.00 94.81 167 GLU A C 1
ATOM 1360 O O . GLU A 1 167 ? -4.514 -8.809 -3.446 1.00 94.81 167 GLU A O 1
ATOM 1365 N N . ALA A 1 168 ? -4.448 -7.729 -1.470 1.00 92.69 168 ALA A N 1
ATOM 1366 C CA . ALA A 1 168 ? -5.833 -7.277 -1.512 1.00 92.69 168 ALA A CA 1
ATOM 1367 C C . ALA A 1 168 ? -6.065 -6.319 -2.687 1.00 92.69 168 ALA A C 1
ATOM 1369 O O . ALA A 1 168 ? -7.043 -6.485 -3.419 1.00 92.69 168 ALA A O 1
ATOM 1370 N N . PHE A 1 169 ? -5.144 -5.382 -2.926 1.00 93.38 169 PHE A N 1
ATOM 1371 C CA . PHE A 1 169 ? -5.188 -4.497 -4.086 1.00 93.38 169 PHE A CA 1
ATOM 1372 C C . PHE A 1 169 ? -5.210 -5.278 -5.403 1.00 93.38 169 PHE A C 1
ATOM 1374 O O . PHE A 1 169 ? -6.152 -5.123 -6.179 1.00 93.38 169 PHE A O 1
ATOM 1381 N N . MET A 1 170 ? -4.227 -6.155 -5.640 1.00 93.94 170 MET A N 1
ATOM 1382 C CA . MET A 1 170 ? -4.145 -6.941 -6.882 1.00 93.94 170 MET A CA 1
ATOM 1383 C C . MET A 1 170 ? -5.397 -7.790 -7.117 1.00 93.94 170 MET A C 1
ATOM 1385 O O . MET A 1 170 ? -5.776 -8.054 -8.255 1.00 93.94 170 MET A O 1
ATOM 1389 N N . THR A 1 171 ? -6.048 -8.219 -6.038 1.00 94.25 171 THR A N 1
ATOM 1390 C CA . THR A 1 171 ? -7.305 -8.964 -6.107 1.00 94.25 171 THR A CA 1
ATOM 1391 C C . THR A 1 171 ? -8.487 -8.056 -6.453 1.00 94.25 171 THR A C 1
ATOM 1393 O O . THR A 1 171 ? -9.283 -8.413 -7.315 1.00 94.25 171 THR A O 1
ATOM 1396 N N . ARG A 1 172 ? -8.601 -6.866 -5.843 1.00 91.94 172 ARG A N 1
ATOM 1397 C CA . ARG A 1 172 ? -9.665 -5.893 -6.164 1.00 91.94 172 ARG A CA 1
ATOM 1398 C C . ARG A 1 172 ? -9.530 -5.302 -7.566 1.00 91.94 172 ARG A C 1
ATOM 1400 O O . ARG A 1 172 ? -10.542 -4.993 -8.182 1.00 91.94 172 ARG A O 1
ATOM 1407 N N . ALA A 1 173 ? -8.303 -5.167 -8.060 1.00 88.50 173 ALA A N 1
ATOM 1408 C CA . ALA A 1 173 ? -8.007 -4.706 -9.412 1.00 88.50 173 ALA A CA 1
ATOM 1409 C C . ALA A 1 173 ? -8.211 -5.792 -10.490 1.00 88.50 173 ALA A C 1
ATOM 1411 O O . ALA A 1 173 ? -7.945 -5.529 -11.658 1.00 88.50 173 ALA A O 1
ATOM 1412 N N . ASP A 1 174 ? -8.660 -6.995 -10.105 1.00 92.50 174 ASP A N 1
ATOM 1413 C CA . ASP A 1 174 ? -8.899 -8.143 -10.993 1.00 92.50 174 ASP A CA 1
ATOM 1414 C C . ASP A 1 174 ? -7.676 -8.512 -11.854 1.00 92.50 174 ASP A C 1
ATOM 1416 O O . ASP A 1 174 ? -7.772 -8.815 -13.044 1.00 92.50 174 ASP A O 1
ATOM 1420 N N . PHE A 1 175 ? -6.478 -8.458 -11.258 1.00 93.69 175 PHE A N 1
ATOM 1421 C CA . PHE A 1 175 ? -5.252 -8.802 -11.974 1.00 93.69 175 PHE A CA 1
ATOM 1422 C C . PHE A 1 175 ? -5.197 -10.298 -12.263 1.00 93.69 175 PHE A C 1
ATOM 1424 O O . PHE A 1 175 ? -5.205 -11.130 -11.346 1.00 93.69 175 PHE A O 1
ATOM 1431 N N . ASP A 1 176 ? -5.025 -10.631 -13.541 1.00 93.62 176 ASP A N 1
ATOM 1432 C CA . ASP A 1 176 ? -4.707 -11.988 -13.954 1.00 93.62 176 ASP A CA 1
ATOM 1433 C C . ASP A 1 176 ? -3.331 -12.441 -13.425 1.00 93.62 176 ASP A C 1
ATOM 1435 O O . ASP A 1 176 ? -2.540 -11.684 -12.845 1.00 93.62 176 ASP A O 1
ATOM 1439 N N . GLN A 1 177 ? -3.029 -13.725 -13.616 1.00 92.88 177 GLN A N 1
ATOM 1440 C CA . GLN A 1 177 ? -1.813 -14.317 -13.068 1.00 92.88 177 GLN A CA 1
ATOM 1441 C C . GLN A 1 177 ? -0.529 -13.699 -13.649 1.00 92.88 177 GLN A C 1
ATOM 1443 O O . GLN A 1 177 ? 0.489 -13.650 -12.955 1.00 92.88 177 GLN A O 1
ATOM 1448 N N . ASP A 1 178 ? -0.541 -13.242 -14.900 1.00 91.25 178 ASP A N 1
ATOM 1449 C CA . ASP A 1 178 ? 0.651 -12.695 -15.549 1.00 91.25 178 ASP A CA 1
ATOM 1450 C C . ASP A 1 178 ? 0.878 -11.228 -15.175 1.00 91.25 178 ASP A C 1
ATOM 1452 O O . ASP A 1 178 ? 2.010 -10.837 -14.880 1.00 91.25 178 ASP A O 1
ATOM 1456 N N . THR A 1 179 ? -0.190 -10.443 -15.072 1.00 91.00 179 THR A N 1
ATOM 1457 C CA . THR A 1 179 ? -0.183 -9.067 -14.563 1.00 91.00 179 THR A CA 1
ATOM 1458 C C . THR A 1 179 ? 0.284 -9.048 -13.114 1.00 91.00 179 THR A C 1
ATOM 1460 O O . THR A 1 179 ? 1.193 -8.293 -12.770 1.00 91.00 179 THR A O 1
ATOM 1463 N N . ARG A 1 180 ? -0.217 -9.972 -12.283 1.00 94.88 180 ARG A N 1
ATOM 1464 C CA . ARG A 1 180 ? 0.249 -10.149 -10.900 1.00 94.88 180 ARG A CA 1
ATOM 1465 C C . ARG A 1 180 ? 1.754 -10.430 -10.830 1.00 94.88 180 ARG A C 1
ATOM 1467 O O . ARG A 1 180 ? 2.458 -9.809 -10.038 1.00 94.88 180 ARG A O 1
ATOM 1474 N N . LYS A 1 181 ? 2.288 -11.319 -11.679 1.00 93.25 181 LYS A N 1
ATOM 1475 C CA . LYS A 1 181 ? 3.742 -11.583 -11.731 1.00 93.25 181 LYS A CA 1
ATOM 1476 C C . LYS A 1 181 ? 4.536 -10.329 -12.096 1.00 93.25 181 LYS A C 1
ATOM 1478 O O . LYS A 1 181 ? 5.550 -10.063 -11.457 1.00 93.25 181 LYS A O 1
ATOM 1483 N N . LYS A 1 182 ? 4.094 -9.565 -13.103 1.00 91.12 182 LYS A N 1
ATOM 1484 C CA . LYS A 1 182 ? 4.752 -8.310 -13.511 1.00 91.12 182 LYS A CA 1
ATOM 1485 C C . LYS A 1 182 ? 4.741 -7.284 -12.377 1.00 91.12 182 LYS A C 1
ATOM 1487 O O . LYS A 1 182 ? 5.787 -6.737 -12.043 1.00 91.12 182 LYS A O 1
ATOM 1492 N N . ALA A 1 183 ? 3.592 -7.087 -11.740 1.00 93.25 183 ALA A N 1
ATOM 1493 C CA . ALA A 1 183 ? 3.427 -6.190 -10.602 1.00 93.25 183 ALA A CA 1
ATOM 1494 C C . ALA A 1 183 ? 4.403 -6.524 -9.458 1.00 93.25 183 ALA A C 1
ATOM 1496 O O . ALA A 1 183 ? 5.121 -5.653 -8.968 1.00 93.25 183 ALA A O 1
ATOM 1497 N N . ILE A 1 184 ? 4.532 -7.810 -9.113 1.00 93.56 184 ILE A N 1
ATOM 1498 C CA . ILE A 1 184 ? 5.497 -8.291 -8.112 1.00 93.56 184 ILE A CA 1
ATOM 1499 C C . ILE A 1 184 ? 6.948 -8.005 -8.533 1.00 93.56 184 ILE A C 1
ATOM 1501 O O . ILE A 1 184 ? 7.784 -7.690 -7.682 1.00 93.56 184 ILE A O 1
ATOM 1505 N N . VAL A 1 185 ? 7.284 -8.105 -9.823 1.00 94.69 185 VAL A N 1
ATOM 1506 C CA . VAL A 1 185 ? 8.625 -7.748 -10.322 1.00 94.69 185 VAL A CA 1
ATOM 1507 C C . VAL A 1 185 ? 8.915 -6.267 -10.068 1.00 94.69 185 VAL A C 1
ATOM 1509 O O . VAL A 1 185 ? 9.947 -5.959 -9.472 1.00 94.69 185 VAL A O 1
ATOM 1512 N N . PHE A 1 186 ? 7.997 -5.364 -10.422 1.00 95.94 186 PHE A N 1
ATOM 1513 C CA . PHE A 1 186 ? 8.180 -3.925 -10.194 1.00 95.94 186 PHE A CA 1
ATOM 1514 C C . PHE A 1 186 ? 8.218 -3.554 -8.717 1.00 95.94 186 PHE A C 1
ATOM 1516 O O . PHE A 1 186 ? 9.069 -2.765 -8.313 1.00 95.94 186 PHE A O 1
ATOM 1523 N N . PHE A 1 187 ? 7.376 -4.180 -7.896 1.00 96.44 187 PHE A N 1
ATOM 1524 C CA . PHE A 1 187 ? 7.418 -4.015 -6.447 1.00 96.44 187 PHE A CA 1
ATOM 1525 C C . PHE A 1 187 ? 8.780 -4.409 -5.873 1.00 96.44 187 PHE A C 1
ATOM 1527 O O . PHE A 1 187 ? 9.393 -3.666 -5.107 1.00 96.44 187 PHE A O 1
ATOM 1534 N N . ASN A 1 188 ? 9.314 -5.560 -6.290 1.00 94.94 188 ASN A N 1
ATOM 1535 C CA . ASN A 1 188 ? 10.637 -6.000 -5.856 1.00 94.94 188 ASN A CA 1
ATOM 1536 C C . ASN A 1 188 ? 11.762 -5.080 -6.338 1.00 94.94 188 ASN A C 1
ATOM 1538 O O . ASN A 1 188 ? 12.684 -4.822 -5.564 1.00 94.94 188 ASN A O 1
ATOM 1542 N N . ALA A 1 189 ? 11.677 -4.561 -7.563 1.00 93.75 189 ALA A N 1
ATOM 1543 C CA . ALA A 1 189 ? 12.628 -3.577 -8.066 1.00 93.75 189 ALA A CA 1
ATOM 1544 C C . ALA A 1 189 ? 12.575 -2.280 -7.232 1.00 93.75 189 ALA A C 1
ATOM 1546 O O . ALA A 1 189 ? 13.616 -1.787 -6.788 1.00 93.75 189 ALA A O 1
ATOM 1547 N N . GLY A 1 190 ? 11.367 -1.802 -6.916 1.00 95.06 190 GLY A N 1
ATOM 1548 C CA . GLY A 1 190 ? 11.115 -0.635 -6.071 1.00 95.06 190 GLY A CA 1
ATOM 1549 C C . GLY A 1 190 ? 11.755 -0.738 -4.687 1.00 95.06 190 GLY A C 1
ATOM 1550 O O . GLY A 1 190 ? 12.422 0.195 -4.252 1.00 95.06 190 GLY A O 1
ATOM 1551 N N . LYS A 1 191 ? 11.684 -1.904 -4.033 1.00 94.50 191 LYS A N 1
ATOM 1552 C CA . LYS A 1 191 ? 12.324 -2.135 -2.718 1.00 94.50 191 LYS A CA 1
ATOM 1553 C C . LYS A 1 191 ? 13.836 -1.906 -2.700 1.00 94.50 191 LYS A C 1
ATOM 1555 O O . LYS A 1 191 ? 14.415 -1.688 -1.641 1.00 94.50 191 LYS A O 1
ATOM 1560 N N . THR A 1 192 ? 14.494 -2.033 -3.849 1.00 92.38 192 THR A N 1
ATOM 1561 C CA . THR A 1 192 ? 15.959 -1.945 -3.963 1.00 92.38 192 THR A CA 1
ATOM 1562 C C . THR A 1 192 ? 16.436 -0.626 -4.561 1.00 92.38 192 THR A C 1
ATOM 1564 O O . THR A 1 192 ? 17.639 -0.398 -4.677 1.00 92.38 192 THR A O 1
ATOM 1567 N N . THR A 1 193 ? 15.509 0.253 -4.947 1.00 92.94 193 THR A N 1
ATOM 1568 C CA . THR A 1 193 ? 15.848 1.481 -5.658 1.00 92.94 193 THR A CA 1
ATOM 1569 C C . THR A 1 193 ? 16.426 2.551 -4.738 1.00 92.94 193 THR A C 1
ATOM 1571 O O . THR A 1 193 ? 15.898 2.854 -3.667 1.00 92.94 193 THR A O 1
ATOM 1574 N N . THR A 1 194 ? 17.477 3.214 -5.210 1.00 93.06 194 THR A N 1
ATOM 1575 C CA . THR A 1 194 ? 18.034 4.418 -4.578 1.00 93.06 194 THR A CA 1
ATOM 1576 C C . THR A 1 194 ? 17.473 5.709 -5.171 1.00 93.06 194 THR A C 1
ATOM 1578 O O . THR A 1 194 ? 17.729 6.783 -4.633 1.00 93.06 194 THR A O 1
ATOM 1581 N N . ARG A 1 195 ? 16.683 5.621 -6.252 1.00 94.44 195 ARG A N 1
ATOM 1582 C CA . ARG A 1 195 ? 16.083 6.785 -6.921 1.00 94.44 195 ARG A CA 1
ATOM 1583 C C . ARG A 1 195 ? 15.201 7.579 -5.949 1.00 94.44 195 ARG A C 1
ATOM 1585 O O . ARG A 1 195 ? 14.424 6.938 -5.235 1.00 94.44 195 ARG A O 1
ATOM 1592 N N . PRO A 1 196 ? 15.272 8.919 -5.900 1.00 95.81 196 PRO A N 1
ATOM 1593 C CA . PRO A 1 196 ? 14.385 9.735 -5.069 1.00 95.81 196 PRO A CA 1
ATOM 1594 C C . PRO A 1 196 ? 12.904 9.466 -5.360 1.00 95.81 196 PRO A C 1
ATOM 1596 O O . PRO A 1 196 ? 12.528 9.240 -6.509 1.00 95.81 196 PRO A O 1
ATOM 1599 N N . PHE A 1 197 ? 12.057 9.493 -4.325 1.00 97.12 197 PHE A N 1
ATOM 1600 C CA . PHE A 1 197 ? 10.628 9.189 -4.472 1.00 97.12 197 PHE A CA 1
ATOM 1601 C C . PHE A 1 197 ? 9.933 10.202 -5.393 1.00 97.12 197 PHE A C 1
ATOM 1603 O O . PHE A 1 197 ? 9.229 9.809 -6.321 1.00 97.12 197 PHE A O 1
ATOM 1610 N N . TYR A 1 198 ? 10.240 11.490 -5.211 1.00 96.62 198 TYR A N 1
ATOM 1611 C CA . TYR A 1 198 ? 9.767 12.587 -6.057 1.00 96.62 198 TYR A CA 1
ATOM 1612 C C . TYR A 1 198 ? 10.018 12.375 -7.562 1.00 96.62 198 TYR A C 1
ATOM 1614 O O . TYR A 1 198 ? 9.140 12.648 -8.379 1.00 96.62 198 TYR A O 1
ATOM 1622 N N . GLU A 1 199 ? 11.190 11.859 -7.957 1.00 95.75 199 GLU A N 1
ATOM 1623 C CA . GLU A 1 199 ? 11.499 11.613 -9.376 1.00 95.75 199 GLU A CA 1
ATOM 1624 C C . GLU A 1 199 ? 10.592 10.540 -9.980 1.00 95.75 199 GLU A C 1
ATOM 1626 O O . GLU A 1 199 ? 10.110 10.699 -11.098 1.00 95.75 199 GLU A O 1
ATOM 1631 N N . ILE A 1 200 ? 10.337 9.466 -9.229 1.00 96.06 200 ILE A N 1
ATOM 1632 C CA . ILE A 1 200 ? 9.455 8.374 -9.654 1.00 96.06 200 ILE A CA 1
ATOM 1633 C C . ILE A 1 200 ? 8.012 8.892 -9.756 1.00 96.06 200 ILE A C 1
ATOM 1635 O O . ILE A 1 200 ? 7.337 8.648 -10.753 1.00 96.06 200 ILE A O 1
ATOM 1639 N N . ALA A 1 201 ? 7.557 9.666 -8.766 1.00 96.69 201 ALA A N 1
ATOM 1640 C CA . ALA A 1 201 ? 6.229 10.276 -8.778 1.00 96.69 201 ALA A CA 1
ATOM 1641 C C . ALA A 1 201 ? 6.045 11.257 -9.951 1.00 96.69 201 ALA A C 1
ATOM 1643 O O . ALA A 1 201 ? 4.980 11.303 -10.561 1.00 96.69 201 ALA A O 1
ATOM 1644 N N . THR A 1 202 ? 7.096 11.991 -10.329 1.00 95.25 202 THR A N 1
ATOM 1645 C CA . THR A 1 202 ? 7.071 12.906 -11.483 1.00 95.25 202 THR A CA 1
ATOM 1646 C C . THR A 1 202 ? 6.864 12.161 -12.807 1.00 95.25 202 THR A C 1
ATOM 1648 O O . THR A 1 202 ? 6.243 12.700 -13.722 1.00 95.25 202 THR A O 1
ATOM 1651 N N . GLU A 1 203 ? 7.332 10.913 -12.931 1.00 92.62 203 GLU A N 1
ATOM 1652 C CA . GLU A 1 203 ? 7.023 10.086 -14.108 1.00 92.62 203 GLU A CA 1
ATOM 1653 C C . GLU A 1 203 ? 5.528 9.757 -14.197 1.00 92.62 203 GLU A C 1
ATOM 1655 O O . GLU A 1 203 ? 4.972 9.734 -15.295 1.00 92.62 203 GLU A O 1
ATOM 1660 N N . PHE A 1 204 ? 4.875 9.541 -13.051 1.00 93.38 204 PHE A N 1
ATOM 1661 C CA . PHE A 1 204 ? 3.441 9.261 -12.977 1.00 93.38 204 PHE A CA 1
ATOM 1662 C C . PHE A 1 204 ? 2.573 10.522 -13.114 1.00 93.38 204 PHE A C 1
ATOM 1664 O O . PHE A 1 204 ? 1.444 10.440 -13.584 1.00 93.38 204 PHE A O 1
ATOM 1671 N N . ALA A 1 205 ? 3.110 11.703 -12.792 1.00 92.69 205 ALA A N 1
ATOM 1672 C CA . ALA A 1 205 ? 2.420 12.996 -12.888 1.00 92.69 205 ALA A CA 1
ATOM 1673 C C . ALA A 1 205 ? 1.949 13.372 -14.313 1.00 92.69 205 ALA A C 1
ATOM 1675 O O . ALA A 1 205 ? 1.267 14.376 -14.499 1.00 92.69 205 ALA A O 1
ATOM 1676 N N . GLN A 1 206 ? 2.320 12.584 -15.328 1.00 88.12 206 GLN A N 1
ATOM 1677 C CA . GLN A 1 206 ? 1.870 12.731 -16.716 1.00 88.12 206 GLN A CA 1
ATOM 1678 C C . GLN A 1 206 ? 0.459 12.164 -16.964 1.00 88.12 206 GLN A C 1
ATOM 1680 O O . GLN A 1 206 ? -0.087 12.363 -18.051 1.00 88.12 206 GLN A O 1
ATOM 1685 N N . CYS A 1 207 ? -0.098 11.427 -16.000 1.00 89.75 207 CYS A N 1
ATOM 1686 C CA . CYS A 1 207 ? -1.445 10.863 -16.051 1.00 89.75 207 CYS A CA 1
ATOM 1687 C C . CYS A 1 207 ? -2.535 11.916 -15.774 1.00 89.75 207 CYS A C 1
ATOM 1689 O O . CYS A 1 207 ? -2.241 13.065 -15.440 1.00 89.75 207 CYS A O 1
ATOM 1691 N N . ASP A 1 208 ? -3.803 11.532 -15.937 1.00 91.00 208 ASP A N 1
ATOM 1692 C CA . ASP A 1 208 ? -4.926 12.409 -15.601 1.00 91.00 208 ASP A CA 1
ATOM 1693 C C . ASP A 1 208 ? -5.164 12.502 -14.084 1.00 91.00 208 ASP A C 1
ATOM 1695 O O . ASP A 1 208 ? -4.621 11.736 -13.293 1.00 91.00 208 ASP A O 1
ATOM 1699 N N . ILE A 1 209 ? -5.970 13.480 -13.659 1.00 89.06 209 ILE A N 1
ATOM 1700 C CA . ILE A 1 209 ? -6.220 13.751 -12.235 1.00 89.06 209 ILE A CA 1
ATOM 1701 C C . ILE A 1 209 ? -6.828 12.542 -11.500 1.00 89.06 209 ILE A C 1
ATOM 1703 O O . ILE A 1 209 ? -6.577 12.372 -10.307 1.00 89.06 209 ILE A O 1
ATOM 1707 N N . ASP A 1 210 ? -7.602 11.705 -12.194 1.00 90.12 210 ASP A N 1
ATOM 1708 C CA . ASP A 1 210 ? -8.265 10.544 -11.603 1.00 90.12 210 ASP A CA 1
ATOM 1709 C C . ASP A 1 210 ? -7.239 9.442 -11.314 1.00 90.12 210 ASP A C 1
ATOM 1711 O O . ASP A 1 210 ? -7.220 8.900 -10.206 1.00 90.12 210 ASP A O 1
ATOM 1715 N N . ASP A 1 211 ? -6.309 9.198 -12.241 1.00 92.12 211 ASP A N 1
ATOM 1716 C CA . ASP A 1 211 ? -5.153 8.327 -12.024 1.00 92.12 211 ASP A CA 1
ATOM 1717 C C . ASP A 1 211 ? -4.289 8.820 -10.850 1.00 92.12 211 ASP A C 1
ATOM 1719 O O . ASP A 1 211 ? -3.854 8.014 -10.022 1.00 92.12 211 ASP A O 1
ATOM 1723 N N . LEU A 1 212 ? -4.043 10.137 -10.751 1.00 93.31 212 LEU A N 1
ATOM 1724 C CA . LEU A 1 212 ? -3.240 10.738 -9.673 1.00 93.31 212 LEU A CA 1
ATOM 1725 C C . LEU A 1 212 ? -3.907 10.590 -8.298 1.00 93.31 212 LEU A C 1
ATOM 1727 O O . LEU A 1 212 ? -3.235 10.308 -7.303 1.00 93.31 212 LEU A O 1
ATOM 1731 N N . HIS A 1 213 ? -5.228 10.758 -8.228 1.00 89.62 213 HIS A N 1
ATOM 1732 C CA . HIS A 1 213 ? -5.977 10.502 -7.001 1.00 89.62 213 HIS A CA 1
ATOM 1733 C C . HIS A 1 213 ? -5.970 9.016 -6.637 1.00 89.62 213 HIS A C 1
ATOM 1735 O O . HIS A 1 213 ? -5.747 8.687 -5.472 1.00 89.62 213 HIS A O 1
ATOM 1741 N N . ALA A 1 214 ? -6.144 8.127 -7.620 1.00 90.69 214 ALA A N 1
ATOM 1742 C CA . ALA A 1 214 ? -6.135 6.688 -7.394 1.00 90.69 214 ALA A CA 1
ATOM 1743 C C . ALA A 1 214 ? -4.787 6.220 -6.831 1.00 90.69 214 ALA A C 1
ATOM 1745 O O . ALA A 1 214 ? -4.756 5.569 -5.789 1.00 90.69 214 ALA A O 1
ATOM 1746 N N . ILE A 1 215 ? -3.657 6.585 -7.454 1.00 93.94 215 ILE A N 1
ATOM 1747 C CA . ILE A 1 215 ? -2.333 6.207 -6.932 1.00 93.94 215 ILE A CA 1
ATOM 1748 C C . ILE A 1 215 ? -2.100 6.758 -5.525 1.00 93.94 215 ILE A C 1
ATOM 1750 O O . ILE A 1 215 ? -1.571 6.039 -4.683 1.00 93.94 215 ILE A O 1
ATOM 1754 N N . LEU A 1 216 ? -2.519 7.994 -5.235 1.00 93.06 216 LEU A N 1
ATOM 1755 C CA . LEU A 1 216 ? -2.357 8.564 -3.900 1.00 93.06 216 LEU A CA 1
ATOM 1756 C C . LEU A 1 216 ? -3.170 7.789 -2.858 1.00 93.06 216 LEU A C 1
ATOM 1758 O O . LEU A 1 216 ? -2.678 7.547 -1.757 1.00 93.06 216 LEU A O 1
ATOM 1762 N N . GLU A 1 217 ? -4.386 7.367 -3.204 1.00 90.38 217 GLU A N 1
ATOM 1763 C CA . GLU A 1 217 ? -5.202 6.517 -2.342 1.00 90.38 217 GLU A CA 1
ATOM 1764 C C . GLU A 1 217 ? -4.532 5.163 -2.073 1.00 90.38 217 GLU A C 1
ATOM 1766 O O . GLU A 1 217 ? -4.510 4.725 -0.921 1.00 90.38 217 GLU A O 1
ATOM 1771 N N . TRP A 1 218 ? -3.919 4.543 -3.087 1.00 93.56 218 TRP A N 1
ATOM 1772 C CA . TRP A 1 218 ? -3.169 3.291 -2.928 1.00 93.56 218 TRP A CA 1
ATOM 1773 C C . TRP A 1 218 ? -1.937 3.447 -2.036 1.00 93.56 218 TRP A C 1
ATOM 1775 O O . TRP A 1 218 ? -1.688 2.597 -1.181 1.00 93.56 218 TRP A O 1
ATOM 1785 N N . LEU A 1 219 ? -1.185 4.541 -2.197 1.00 95.06 219 LEU A N 1
ATOM 1786 C CA . LEU A 1 219 ? -0.050 4.857 -1.326 1.00 95.06 219 LEU A CA 1
ATOM 1787 C C . LEU A 1 219 ? -0.512 5.042 0.126 1.00 95.06 219 LEU A C 1
ATOM 1789 O O . LEU A 1 219 ? 0.101 4.502 1.040 1.00 95.06 219 LEU A O 1
ATOM 1793 N N . LEU A 1 220 ? -1.624 5.752 0.341 1.00 92.12 220 LEU A N 1
ATOM 1794 C CA . LEU A 1 220 ? -2.214 5.917 1.669 1.00 92.12 220 LEU A CA 1
ATOM 1795 C C . LEU A 1 220 ? -2.680 4.581 2.258 1.00 92.12 220 LEU A C 1
ATOM 1797 O O . LEU A 1 220 ? -2.449 4.322 3.432 1.00 92.12 220 LEU A O 1
ATOM 1801 N N . GLU A 1 221 ? -3.348 3.726 1.485 1.00 89.81 221 GLU A N 1
ATOM 1802 C CA . GLU A 1 221 ? -3.806 2.427 1.987 1.00 89.81 221 GLU A CA 1
ATOM 1803 C C . GLU A 1 221 ? -2.646 1.544 2.449 1.00 89.81 221 GLU A C 1
ATOM 1805 O O . GLU A 1 221 ? -2.758 0.930 3.507 1.00 89.81 221 GLU A O 1
ATOM 1810 N N . LEU A 1 222 ? -1.539 1.528 1.701 1.00 93.38 222 LEU A N 1
ATOM 1811 C CA . LEU A 1 222 ? -0.342 0.784 2.080 1.00 93.38 222 LEU A CA 1
ATOM 1812 C C . LEU A 1 222 ? 0.242 1.297 3.403 1.00 93.38 222 LEU A C 1
ATOM 1814 O O . LEU A 1 222 ? 0.453 0.512 4.318 1.00 93.38 222 LEU A O 1
ATOM 1818 N N . VAL A 1 223 ? 0.442 2.612 3.516 1.00 91.69 223 VAL A N 1
ATOM 1819 C CA . VAL A 1 223 ? 1.049 3.247 4.700 1.00 91.69 223 VAL A CA 1
ATOM 1820 C C . VAL A 1 223 ? 0.193 3.087 5.957 1.00 91.69 223 VAL A C 1
ATOM 1822 O O . VAL A 1 223 ? 0.701 3.055 7.067 1.00 91.69 223 VAL A O 1
ATOM 1825 N N . PHE A 1 224 ? -1.126 2.967 5.811 1.00 88.38 224 PHE A N 1
ATOM 1826 C CA . PHE A 1 224 ? -2.025 2.719 6.939 1.00 88.38 224 PHE A CA 1
ATOM 1827 C C . PHE A 1 224 ? -2.329 1.232 7.170 1.00 88.38 224 PHE A C 1
ATOM 1829 O O . PHE A 1 224 ? -3.193 0.930 8.000 1.00 88.38 224 PHE A O 1
ATOM 1836 N N . ALA A 1 225 ? -1.670 0.310 6.461 1.00 88.38 225 ALA A N 1
ATOM 1837 C CA . ALA A 1 225 ? -1.950 -1.119 6.570 1.00 88.38 225 ALA A CA 1
ATOM 1838 C C . ALA A 1 225 ? -1.645 -1.663 7.975 1.00 88.38 225 ALA A C 1
ATOM 1840 O O . ALA A 1 225 ? -2.451 -2.411 8.528 1.00 88.38 225 ALA A O 1
ATOM 1841 N N . ASP A 1 226 ? -0.536 -1.234 8.578 1.00 83.38 226 ASP A N 1
ATOM 1842 C CA . ASP A 1 226 ? -0.149 -1.588 9.950 1.00 83.38 226 ASP A CA 1
ATOM 1843 C C . ASP A 1 226 ? -0.698 -0.607 11.015 1.00 8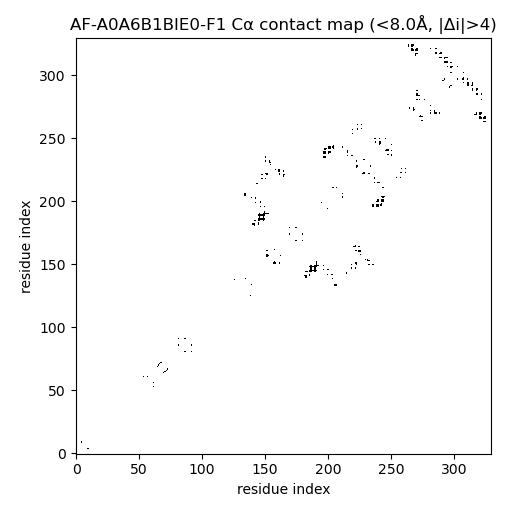3.38 226 ASP A C 1
ATOM 1845 O O . ASP A 1 226 ? -0.664 -0.874 12.221 1.00 83.38 226 ASP A O 1
ATOM 1849 N N . GLY A 1 227 ? -1.262 0.518 10.564 1.00 76.44 227 GLY A N 1
ATOM 1850 C CA . GLY A 1 227 ? -1.878 1.554 11.385 1.00 76.44 227 GLY A CA 1
ATOM 1851 C C . GLY A 1 227 ? -0.916 2.595 11.966 1.00 76.44 227 GLY A C 1
ATOM 1852 O O . GLY A 1 227 ? -1.372 3.402 12.783 1.00 76.44 227 GLY A O 1
ATOM 1853 N N . VAL A 1 228 ? 0.364 2.612 11.578 1.00 80.00 228 VAL A N 1
ATOM 1854 C CA . VAL A 1 228 ? 1.359 3.579 12.063 1.00 80.00 228 VAL A CA 1
ATOM 1855 C C . VAL A 1 228 ? 2.019 4.299 10.891 1.00 80.00 228 VAL A C 1
ATOM 1857 O O . VAL A 1 228 ? 2.739 3.704 10.113 1.00 80.00 228 VAL A O 1
ATOM 1860 N N . LEU A 1 229 ? 1.847 5.620 10.819 1.00 87.06 229 LEU A N 1
ATOM 1861 C CA . LEU A 1 229 ? 2.537 6.446 9.829 1.00 87.06 229 LEU A CA 1
ATOM 1862 C C . LEU A 1 229 ? 3.971 6.760 10.284 1.00 87.06 229 LEU A C 1
ATOM 1864 O O . LEU A 1 229 ? 4.174 7.413 11.315 1.00 87.06 229 LEU A O 1
ATOM 1868 N N . HIS A 1 230 ? 4.970 6.361 9.499 1.00 89.50 230 HIS A N 1
ATOM 1869 C CA . HIS A 1 230 ? 6.366 6.722 9.728 1.00 89.50 230 HIS A CA 1
ATOM 1870 C C . HIS A 1 230 ? 6.768 8.016 9.005 1.00 89.50 230 HIS A C 1
ATOM 1872 O O . HIS A 1 230 ? 6.274 8.350 7.932 1.00 89.50 230 HIS A O 1
ATOM 1878 N N . ALA A 1 231 ? 7.757 8.734 9.554 1.00 91.00 231 ALA A N 1
ATOM 1879 C CA . ALA A 1 231 ? 8.208 10.021 9.006 1.00 91.00 231 ALA A CA 1
ATOM 1880 C C . ALA A 1 231 ? 8.721 9.933 7.552 1.00 91.00 231 ALA A C 1
ATOM 1882 O O . ALA A 1 231 ? 8.562 10.877 6.780 1.00 91.00 231 ALA A O 1
ATOM 1883 N N . ILE A 1 232 ? 9.337 8.808 7.165 1.00 93.06 232 ILE A N 1
ATOM 1884 C CA . ILE A 1 232 ? 9.820 8.598 5.789 1.00 93.06 232 ILE A CA 1
ATOM 1885 C C . ILE A 1 232 ? 8.643 8.365 4.830 1.00 93.06 232 ILE A C 1
ATOM 1887 O O . ILE A 1 232 ? 8.654 8.870 3.711 1.00 93.06 232 ILE A O 1
ATOM 1891 N N . GLU A 1 233 ? 7.613 7.641 5.259 1.00 93.56 233 GLU A N 1
ATOM 1892 C CA . GLU A 1 233 ? 6.409 7.399 4.457 1.00 93.56 233 GLU A CA 1
ATOM 1893 C C . GLU A 1 233 ? 5.597 8.679 4.288 1.00 93.56 233 GLU A C 1
ATOM 1895 O O . GLU A 1 233 ? 5.160 8.995 3.183 1.00 93.56 233 GLU A O 1
ATOM 1900 N N . GLU A 1 234 ? 5.474 9.467 5.359 1.00 92.50 234 GLU A N 1
ATOM 1901 C CA . GLU A 1 234 ? 4.891 10.804 5.308 1.00 92.50 234 GLU A CA 1
ATOM 1902 C C . GLU A 1 234 ? 5.661 11.689 4.319 1.00 92.50 234 GLU A C 1
ATOM 1904 O O . GLU A 1 234 ? 5.056 12.386 3.500 1.00 92.50 234 GLU A O 1
ATOM 1909 N N . GLN A 1 235 ? 6.996 11.629 4.324 1.00 94.31 235 GLN A N 1
ATOM 1910 C CA . GLN A 1 235 ? 7.811 12.326 3.332 1.00 94.31 235 GLN A CA 1
ATOM 1911 C C . GLN A 1 235 ? 7.510 11.839 1.905 1.00 94.31 235 GLN A C 1
ATOM 1913 O O . GLN A 1 235 ? 7.351 12.665 1.011 1.00 94.31 235 GLN A O 1
ATOM 1918 N N . TYR A 1 236 ? 7.376 10.532 1.674 1.00 96.19 236 TYR A N 1
ATOM 1919 C CA . TYR A 1 236 ? 7.039 9.986 0.353 1.00 96.19 236 TYR A CA 1
ATOM 1920 C C . TYR A 1 236 ? 5.647 10.401 -0.129 1.00 96.19 236 TYR A C 1
ATOM 1922 O O . TYR A 1 236 ? 5.478 10.722 -1.306 1.00 96.19 236 TYR A O 1
ATOM 1930 N N . LEU A 1 237 ? 4.658 10.455 0.763 1.00 95.19 237 LEU A N 1
ATOM 1931 C CA . LEU A 1 237 ? 3.326 10.968 0.444 1.00 95.19 237 LEU A CA 1
ATOM 1932 C C . LEU A 1 237 ? 3.370 12.457 0.074 1.00 95.19 237 LEU A C 1
ATOM 1934 O O . LEU A 1 237 ? 2.727 12.870 -0.892 1.00 95.19 237 LEU A O 1
ATOM 1938 N N . ASN A 1 238 ? 4.165 13.256 0.791 1.00 94.69 238 ASN A N 1
ATOM 1939 C CA . ASN A 1 238 ? 4.382 14.666 0.463 1.00 94.69 238 ASN A CA 1
ATOM 1940 C C . ASN A 1 238 ? 5.109 14.845 -0.880 1.00 94.69 238 ASN A C 1
ATOM 1942 O O . ASN A 1 238 ? 4.713 15.698 -1.680 1.00 94.69 238 ASN A O 1
ATOM 1946 N N . ASP A 1 239 ? 6.126 14.027 -1.162 1.00 96.19 239 ASP A N 1
ATOM 1947 C CA . ASP A 1 239 ? 6.828 14.007 -2.448 1.00 96.19 239 ASP A CA 1
ATOM 1948 C C . ASP A 1 239 ? 5.858 13.667 -3.592 1.00 96.19 239 ASP A C 1
ATOM 1950 O O . ASP A 1 239 ? 5.867 14.343 -4.623 1.00 96.19 239 ASP A O 1
ATOM 1954 N N . ALA A 1 240 ? 4.986 12.668 -3.400 1.00 96.06 240 ALA A N 1
ATOM 1955 C CA . ALA A 1 240 ? 3.954 12.292 -4.366 1.00 96.06 240 ALA A CA 1
ATOM 1956 C C . ALA A 1 240 ? 2.980 13.444 -4.625 1.00 96.06 240 ALA A C 1
ATOM 1958 O O . ALA A 1 240 ? 2.800 13.860 -5.766 1.00 96.06 240 ALA A O 1
ATOM 1959 N N . ALA A 1 241 ? 2.392 14.003 -3.563 1.00 94.44 241 ALA A N 1
ATOM 1960 C CA . ALA A 1 241 ? 1.429 15.094 -3.668 1.00 94.44 241 ALA A CA 1
ATOM 1961 C C . ALA A 1 241 ? 2.032 16.325 -4.360 1.00 94.44 241 ALA A C 1
ATOM 1963 O O . ALA A 1 241 ? 1.378 16.944 -5.201 1.00 94.44 241 ALA A O 1
ATOM 1964 N N . THR A 1 242 ? 3.295 16.638 -4.056 1.00 94.75 242 THR A N 1
ATOM 1965 C CA . THR A 1 242 ? 4.028 17.735 -4.699 1.00 94.75 242 THR A CA 1
ATOM 1966 C C . THR A 1 242 ? 4.251 17.454 -6.183 1.00 94.75 242 THR A C 1
ATOM 1968 O O . THR A 1 242 ? 3.966 18.319 -7.010 1.00 94.75 242 THR A O 1
ATOM 1971 N N . ALA A 1 243 ? 4.709 16.250 -6.540 1.00 95.81 243 ALA A N 1
ATOM 1972 C CA . ALA A 1 243 ? 4.925 15.861 -7.934 1.00 95.81 243 ALA A CA 1
ATOM 1973 C C . ALA A 1 243 ? 3.621 15.864 -8.751 1.00 95.81 243 ALA A C 1
ATOM 1975 O O . ALA A 1 243 ? 3.620 16.268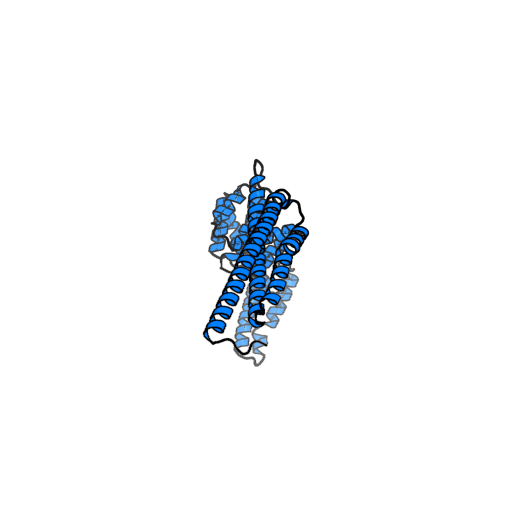 -9.910 1.00 95.81 243 ALA A O 1
ATOM 1976 N N . PHE A 1 244 ? 2.504 15.470 -8.137 1.00 94.81 244 PHE A N 1
ATOM 1977 C CA . PHE A 1 244 ? 1.173 15.461 -8.752 1.00 94.81 244 PHE A CA 1
ATOM 1978 C C . PHE A 1 244 ? 0.539 16.857 -8.854 1.00 94.81 244 PHE A C 1
ATOM 1980 O O . PHE A 1 244 ? -0.530 17.005 -9.443 1.00 94.81 244 PHE A O 1
ATOM 1987 N N . GLY A 1 245 ? 1.163 17.890 -8.276 1.00 92.88 245 GLY A N 1
ATOM 1988 C CA . GLY A 1 245 ? 0.611 19.246 -8.245 1.00 92.88 245 GLY A CA 1
ATOM 1989 C C . GLY A 1 245 ? -0.640 19.378 -7.369 1.00 92.88 245 GLY A C 1
ATOM 1990 O O . GLY A 1 245 ? -1.444 20.290 -7.575 1.00 92.88 245 GLY A O 1
ATOM 1991 N N . LEU A 1 246 ? -0.826 18.478 -6.400 1.00 87.50 246 LEU A N 1
ATOM 1992 C CA . LEU A 1 246 ? -1.968 18.496 -5.492 1.00 87.50 246 LEU A CA 1
ATOM 1993 C C . LEU A 1 246 ? -1.767 19.540 -4.391 1.00 87.50 246 LEU A C 1
ATOM 1995 O O . LEU A 1 246 ? -0.661 19.777 -3.903 1.00 87.50 246 LEU A O 1
ATOM 1999 N N . SER A 1 247 ? -2.864 20.166 -3.963 1.00 84.12 247 SER A N 1
ATOM 2000 C CA . SER A 1 247 ? -2.816 21.097 -2.836 1.00 84.12 247 SER A CA 1
ATOM 2001 C C . SER A 1 247 ? -2.389 20.361 -1.555 1.00 84.12 247 SER A C 1
ATOM 2003 O O . SER A 1 247 ? -2.979 19.320 -1.249 1.00 84.12 247 SER A O 1
ATOM 2005 N N . PRO A 1 248 ? -1.479 20.924 -0.734 1.00 78.88 248 PRO A N 1
ATOM 2006 C CA . PRO A 1 248 ? -1.076 20.334 0.551 1.00 78.88 248 PRO A CA 1
ATOM 2007 C C . PRO A 1 248 ? -2.246 20.032 1.501 1.00 78.88 248 PRO A C 1
ATOM 2009 O O . PRO A 1 248 ? -2.170 19.146 2.356 1.00 78.88 248 PRO A O 1
ATOM 2012 N N . ASN A 1 249 ? -3.364 20.745 1.334 1.00 83.00 249 ASN A N 1
ATOM 2013 C CA . ASN A 1 249 ? -4.568 20.536 2.129 1.00 83.00 249 ASN A CA 1
ATOM 2014 C C . ASN A 1 249 ? -5.246 19.193 1.833 1.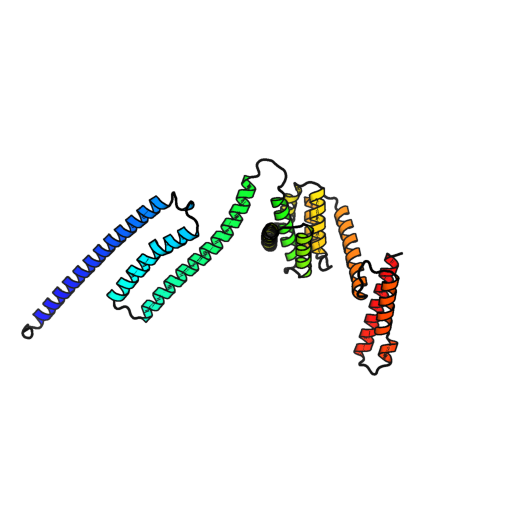00 83.00 249 ASN A C 1
ATOM 2016 O O . ASN A 1 249 ? -5.813 18.611 2.753 1.00 83.00 249 ASN A O 1
ATOM 2020 N N . ILE A 1 250 ? -5.181 18.695 0.592 1.00 82.69 250 ILE A N 1
ATOM 2021 C CA . ILE A 1 250 ? -5.813 17.425 0.200 1.00 82.69 250 ILE A CA 1
ATOM 2022 C C . ILE A 1 250 ? -5.142 16.272 0.945 1.00 82.69 250 ILE A C 1
ATOM 2024 O O . ILE A 1 250 ? -5.824 15.481 1.593 1.00 82.69 250 ILE A O 1
ATOM 2028 N N . LEU A 1 251 ? -3.806 16.228 0.927 1.00 85.38 251 LEU A N 1
ATOM 2029 C CA . LEU A 1 251 ? -3.056 15.195 1.636 1.00 85.38 251 LEU A CA 1
ATOM 2030 C C . LEU A 1 251 ? -3.278 15.288 3.148 1.00 85.38 251 LEU A C 1
ATOM 2032 O O . LEU A 1 251 ? -3.607 14.290 3.779 1.00 85.38 251 LEU A O 1
ATOM 2036 N N . THR A 1 252 ? -3.191 16.492 3.723 1.00 86.44 252 THR A N 1
ATOM 2037 C CA . THR A 1 252 ? -3.444 16.697 5.159 1.00 86.44 252 THR A CA 1
ATOM 2038 C C . THR A 1 252 ? -4.843 16.221 5.576 1.00 86.44 252 THR A C 1
ATOM 2040 O O . THR A 1 252 ? -5.010 15.643 6.648 1.00 86.44 252 THR A O 1
ATOM 2043 N N . GLN A 1 253 ? -5.867 16.465 4.752 1.00 85.31 253 GLN A N 1
ATOM 2044 C CA . GLN A 1 253 ? -7.229 15.994 5.019 1.00 85.31 253 GLN A CA 1
ATOM 2045 C C . GLN A 1 253 ? -7.339 14.471 4.904 1.00 85.31 253 GLN A C 1
ATOM 2047 O O . GLN A 1 253 ? -7.937 13.846 5.777 1.00 85.31 253 GLN A O 1
ATOM 2052 N N . ALA A 1 254 ? -6.738 13.877 3.871 1.00 84.56 254 ALA A N 1
ATOM 2053 C CA . ALA A 1 254 ? -6.741 12.433 3.670 1.00 84.56 254 ALA A CA 1
ATOM 2054 C C . ALA A 1 254 ? -6.022 11.693 4.810 1.00 84.56 254 ALA A C 1
ATOM 2056 O O . ALA A 1 254 ? -6.550 10.708 5.320 1.00 84.56 254 ALA A O 1
ATOM 2057 N N . LEU A 1 255 ? -4.871 12.206 5.258 1.00 86.31 255 LEU A N 1
ATOM 2058 C CA . LEU A 1 255 ? -4.131 11.684 6.409 1.00 86.31 255 LEU A CA 1
ATOM 2059 C C . LEU A 1 255 ? -4.987 11.709 7.676 1.00 86.31 255 LEU A C 1
ATOM 2061 O O . LEU A 1 255 ? -5.180 10.669 8.298 1.00 86.31 255 LEU A O 1
ATOM 2065 N N . LYS A 1 256 ? -5.593 12.859 8.002 1.00 86.00 256 LYS A N 1
ATOM 2066 C CA . LYS A 1 256 ? -6.473 12.986 9.176 1.00 86.00 256 LYS A CA 1
ATOM 2067 C C . LYS A 1 256 ? -7.650 12.019 9.142 1.00 86.00 256 LYS A C 1
ATOM 2069 O O . LYS A 1 256 ? -8.014 11.453 10.169 1.00 86.00 256 LYS A O 1
ATOM 2074 N N . GLU A 1 257 ? -8.270 11.844 7.978 1.00 84.00 257 GLU A N 1
ATOM 2075 C CA . GLU A 1 257 ? -9.392 10.919 7.840 1.00 84.00 257 GLU A CA 1
ATOM 2076 C C . GLU A 1 257 ? -8.945 9.463 8.019 1.00 84.00 257 GLU A C 1
ATOM 2078 O O . GLU A 1 257 ? -9.601 8.700 8.729 1.00 84.00 257 GLU A O 1
ATOM 2083 N N . LYS A 1 258 ? -7.809 9.075 7.430 1.00 82.94 258 LYS A N 1
ATOM 2084 C CA . LYS A 1 258 ? -7.264 7.716 7.554 1.00 82.94 258 LYS A CA 1
ATOM 2085 C C . LYS A 1 258 ? -6.805 7.408 8.982 1.00 82.94 258 LYS A C 1
ATOM 2087 O O . LYS A 1 258 ? -7.151 6.338 9.480 1.00 82.94 258 LYS A O 1
ATOM 2092 N N . GLU A 1 259 ? -6.130 8.341 9.656 1.00 81.00 259 GLU A N 1
ATOM 2093 C CA . GLU A 1 259 ? -5.753 8.235 11.076 1.00 81.00 259 GLU A CA 1
ATOM 2094 C C . GLU A 1 259 ? -6.980 8.070 11.972 1.00 81.00 259 GLU A C 1
ATOM 2096 O O . GLU A 1 259 ? -7.027 7.192 12.831 1.00 81.00 259 GLU A O 1
ATOM 2101 N N . ARG A 1 260 ? -8.029 8.865 11.733 1.00 80.62 260 ARG A N 1
ATOM 2102 C CA . ARG A 1 260 ? -9.289 8.721 12.462 1.00 80.62 260 ARG A CA 1
ATOM 2103 C C . ARG A 1 260 ? -9.875 7.324 12.259 1.00 80.62 260 ARG A C 1
ATOM 2105 O O . ARG A 1 260 ? -10.264 6.677 13.223 1.00 80.62 260 ARG A O 1
ATOM 2112 N N . LEU A 1 261 ? -9.928 6.825 11.024 1.00 77.75 261 LEU A N 1
ATOM 2113 C CA . LEU A 1 261 ? -10.469 5.494 10.730 1.00 77.75 261 LEU A CA 1
ATOM 2114 C C . LEU A 1 261 ? -9.621 4.353 11.320 1.00 77.75 261 LEU A C 1
ATOM 2116 O O . LEU A 1 261 ? -10.186 3.335 11.733 1.00 77.75 261 LEU A O 1
ATOM 2120 N N . SER A 1 262 ? -8.291 4.486 11.359 1.00 77.56 262 SER A N 1
ATOM 2121 C CA . SER A 1 262 ? -7.407 3.491 11.981 1.00 77.56 262 SER A CA 1
ATOM 2122 C C . SER A 1 262 ? -7.592 3.458 13.500 1.00 77.56 262 SER A C 1
ATOM 2124 O O . SER A 1 262 ? -7.745 2.376 14.076 1.00 77.56 262 SER A O 1
ATOM 2126 N N . GLU A 1 263 ? -7.705 4.625 14.139 1.00 79.38 263 GLU A N 1
ATOM 2127 C CA . GLU A 1 263 ? -7.974 4.732 15.573 1.00 79.38 263 GLU A CA 1
ATOM 2128 C C . GLU A 1 263 ? -9.307 4.065 15.938 1.00 79.38 263 GLU A C 1
ATOM 2130 O O . GLU A 1 263 ? -9.409 3.308 16.902 1.00 79.38 263 GLU A O 1
ATOM 2135 N N . VAL A 1 264 ? -10.325 4.259 15.104 1.00 81.62 264 VAL A N 1
ATOM 2136 C CA . VAL A 1 264 ? -11.656 3.677 15.301 1.00 81.62 264 VAL A CA 1
ATOM 2137 C C . VAL A 1 264 ? -11.644 2.166 15.185 1.00 81.62 264 VAL A C 1
ATOM 2139 O O . VAL A 1 264 ? -12.174 1.473 16.058 1.00 81.62 264 VAL A O 1
ATOM 2142 N N . ARG A 1 265 ? -11.000 1.637 14.139 1.00 83.44 265 ARG A N 1
ATOM 2143 C CA . ARG A 1 265 ? -10.837 0.191 13.939 1.00 83.44 265 ARG A CA 1
ATOM 2144 C C . ARG A 1 265 ? -10.234 -0.493 15.161 1.00 83.44 265 ARG A C 1
ATOM 2146 O O . ARG A 1 265 ? -10.693 -1.573 15.533 1.00 83.44 265 ARG A O 1
ATOM 2153 N N . LYS A 1 266 ? -9.270 0.149 15.826 1.00 84.69 266 LYS A N 1
ATOM 2154 C CA . LYS A 1 266 ? -8.656 -0.367 17.056 1.00 84.69 266 LYS A CA 1
ATOM 2155 C C . LYS A 1 266 ? -9.687 -0.605 18.164 1.00 84.69 266 LYS A C 1
ATOM 2157 O O . LYS A 1 266 ? -9.639 -1.647 18.817 1.00 84.69 266 LYS A O 1
ATOM 2162 N N . TYR A 1 267 ? -10.644 0.302 18.361 1.00 89.75 267 TYR A N 1
ATOM 2163 C CA . TYR A 1 267 ? -11.689 0.130 19.377 1.00 89.75 267 TYR A CA 1
ATOM 2164 C C . TYR A 1 267 ? -12.648 -1.020 19.034 1.00 89.75 267 TYR A C 1
ATOM 2166 O O . TYR A 1 267 ? -12.999 -1.810 19.914 1.00 89.75 267 TYR A O 1
ATOM 2174 N N . TYR A 1 268 ? -13.017 -1.184 17.759 1.00 89.38 268 TYR A N 1
ATOM 2175 C CA . TYR A 1 268 ? -13.828 -2.329 17.319 1.00 89.38 268 TYR A CA 1
ATOM 2176 C C . TYR A 1 268 ? -13.095 -3.663 17.520 1.00 89.38 268 TYR A C 1
ATOM 2178 O O . TYR A 1 268 ? -13.693 -4.626 18.010 1.00 89.38 268 TYR A O 1
ATOM 2186 N N . ALA A 1 269 ? -11.787 -3.698 17.247 1.00 88.56 269 ALA A N 1
ATOM 2187 C CA . ALA A 1 269 ? -10.943 -4.866 17.485 1.00 88.56 269 ALA A CA 1
ATOM 2188 C C . ALA A 1 269 ? -10.853 -5.236 18.979 1.00 88.56 269 ALA A C 1
ATOM 2190 O O . ALA A 1 269 ? -10.938 -6.418 19.312 1.00 88.56 269 ALA A O 1
ATOM 2191 N N . ILE A 1 270 ? -10.768 -4.252 19.890 1.00 89.75 270 ILE A N 1
ATOM 2192 C CA . ILE A 1 270 ? -10.801 -4.486 21.351 1.00 89.75 270 ILE A CA 1
ATOM 2193 C C . ILE A 1 270 ? -12.098 -5.194 21.771 1.00 89.75 270 ILE A C 1
ATOM 2195 O O . ILE A 1 270 ? -12.071 -6.084 22.622 1.00 89.75 270 ILE A O 1
ATOM 2199 N N . LEU A 1 271 ? -13.230 -4.834 21.160 1.00 91.50 271 LEU A N 1
ATOM 2200 C CA . LEU A 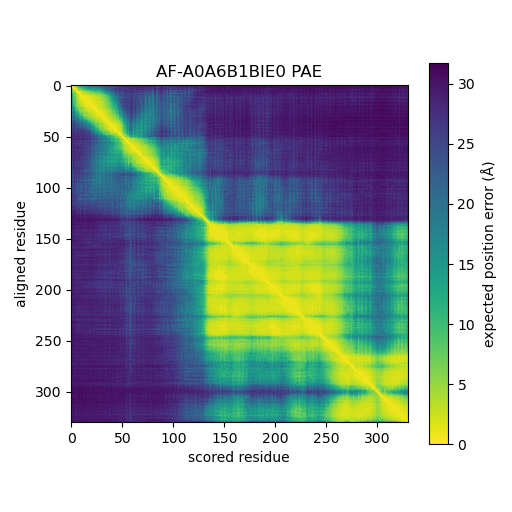1 271 ? -14.524 -5.474 21.420 1.00 91.50 271 LEU A CA 1
ATOM 2201 C C . LEU A 1 271 ? -14.746 -6.764 20.607 1.00 91.50 271 LEU A C 1
ATOM 2203 O O . LEU A 1 271 ? -15.790 -7.410 20.748 1.00 91.50 271 LEU A O 1
ATOM 2207 N N . GLY A 1 272 ? -13.794 -7.147 19.751 1.00 89.88 272 GLY A N 1
ATOM 2208 C CA . GLY A 1 272 ? -13.905 -8.298 18.852 1.00 89.88 272 GLY A CA 1
ATOM 2209 C C . GLY A 1 272 ? -15.088 -8.189 17.887 1.00 89.88 272 GLY A C 1
ATOM 2210 O O . GLY A 1 272 ? -15.749 -9.196 17.611 1.00 89.88 272 GLY A O 1
ATOM 2211 N N . CYS A 1 273 ? -15.409 -6.968 17.458 1.00 90.94 273 CYS A N 1
ATOM 2212 C CA . CYS A 1 273 ? -16.535 -6.647 16.588 1.00 90.94 273 CYS A CA 1
ATOM 2213 C C . CYS A 1 273 ? -16.054 -6.151 15.222 1.00 90.94 273 CYS A C 1
ATOM 2215 O O . CYS A 1 273 ? -14.973 -5.581 15.106 1.00 90.94 273 CYS A O 1
ATOM 2217 N N . ASP A 1 274 ? -16.896 -6.328 14.206 1.00 86.50 274 ASP A N 1
ATOM 2218 C CA . ASP A 1 274 ? -16.716 -5.689 12.904 1.00 86.50 274 ASP A CA 1
ATOM 2219 C C . ASP A 1 274 ? -17.169 -4.214 12.948 1.00 86.50 274 ASP A C 1
ATOM 2221 O O . ASP A 1 274 ? -18.007 -3.847 13.777 1.00 86.50 274 ASP A O 1
ATOM 2225 N N . LEU A 1 275 ? -16.647 -3.371 12.050 1.00 84.69 275 LEU A N 1
ATOM 2226 C CA . LEU A 1 275 ? -17.027 -1.956 11.912 1.00 84.69 275 LEU A CA 1
ATOM 2227 C C . LEU A 1 275 ? -18.535 -1.771 11.672 1.00 84.69 275 LEU A C 1
ATOM 2229 O O . LEU A 1 275 ? -19.121 -0.794 12.144 1.00 84.69 275 LEU A O 1
ATOM 2233 N N . TYR A 1 276 ? -19.170 -2.721 10.979 1.00 84.44 276 TYR A N 1
ATOM 2234 C CA . TYR A 1 276 ? -20.585 -2.681 10.602 1.00 84.44 276 TYR A CA 1
ATOM 2235 C C . TYR A 1 276 ? -21.509 -3.413 11.589 1.00 84.44 276 TYR A C 1
ATOM 2237 O O . TYR A 1 276 ? -22.675 -3.664 11.282 1.00 84.44 276 TYR A O 1
ATOM 2245 N N . VAL A 1 277 ? -21.016 -3.766 12.783 1.00 91.38 277 VAL A N 1
ATOM 2246 C CA . VAL A 1 277 ? -21.819 -4.432 13.820 1.00 91.38 277 VAL A CA 1
ATOM 2247 C C . VAL A 1 277 ? -23.036 -3.583 14.222 1.00 91.38 277 VAL A C 1
ATOM 2249 O O . VAL A 1 277 ? -22.932 -2.360 14.357 1.00 91.38 277 VAL A O 1
ATOM 2252 N N . SER A 1 278 ? -24.193 -4.212 14.453 1.00 92.69 278 SER A N 1
ATOM 2253 C CA . SER A 1 278 ? -25.392 -3.503 14.926 1.00 92.69 278 SER A CA 1
ATOM 2254 C C . SER A 1 278 ? -25.211 -2.969 16.352 1.00 92.69 278 SER A C 1
ATOM 2256 O O . SER A 1 278 ? -24.429 -3.516 17.132 1.00 92.69 278 SER A O 1
ATOM 2258 N N . ASP A 1 279 ? -25.947 -1.917 16.722 1.00 91.88 279 ASP A N 1
ATOM 2259 C CA . ASP A 1 279 ? -25.868 -1.337 18.075 1.00 91.88 279 ASP A CA 1
ATOM 2260 C C . ASP A 1 279 ? -26.226 -2.354 19.171 1.00 91.88 279 ASP A C 1
ATOM 2262 O O . ASP A 1 279 ? -25.609 -2.381 20.240 1.00 91.88 279 ASP A O 1
ATOM 2266 N N . ASP A 1 280 ? -27.184 -3.242 18.892 1.00 92.19 280 ASP A N 1
ATOM 2267 C CA . ASP A 1 280 ? -27.574 -4.315 19.806 1.00 92.19 280 ASP A CA 1
ATOM 2268 C C . ASP A 1 280 ? -26.446 -5.329 20.010 1.00 92.19 280 ASP A C 1
ATOM 2270 O O . ASP A 1 280 ? -26.171 -5.749 21.141 1.00 92.19 280 ASP A O 1
ATOM 2274 N N . GLU A 1 281 ? -25.762 -5.714 18.931 1.00 92.19 281 GLU A N 1
ATOM 2275 C CA . GLU A 1 281 ? -24.654 -6.656 19.009 1.00 92.19 281 GLU A CA 1
ATOM 2276 C C . GLU A 1 281 ? -23.412 -6.028 19.655 1.00 92.19 281 GLU A C 1
ATOM 2278 O O . GLU A 1 281 ? -22.795 -6.668 20.512 1.00 92.19 281 GLU A O 1
ATOM 2283 N N . LEU A 1 282 ? -23.108 -4.763 19.351 1.00 93.31 282 LEU A N 1
ATOM 2284 C CA . LEU A 1 282 ? -22.053 -3.993 20.012 1.00 93.31 282 LEU A CA 1
ATOM 2285 C C . LEU A 1 282 ? -22.271 -3.962 21.532 1.00 93.31 282 LEU A C 1
ATOM 2287 O O . LEU A 1 282 ? -21.382 -4.298 22.319 1.00 93.31 282 LEU A O 1
ATOM 2291 N N . LYS A 1 283 ? -23.494 -3.628 21.958 1.00 93.62 283 LYS A N 1
ATOM 2292 C CA . LYS A 1 283 ? -23.877 -3.564 23.372 1.00 93.62 283 LYS A CA 1
ATOM 2293 C C . LYS A 1 283 ? -23.852 -4.934 24.045 1.00 93.62 283 LYS A C 1
ATOM 2295 O O . LYS A 1 283 ? -23.503 -5.033 25.225 1.00 93.62 283 LYS A O 1
ATOM 2300 N N . ARG A 1 284 ? -24.214 -5.999 23.323 1.00 95.06 284 ARG A N 1
ATOM 2301 C CA . ARG A 1 284 ? -24.102 -7.383 23.804 1.00 95.06 284 ARG A CA 1
ATOM 2302 C C . ARG A 1 284 ? -22.642 -7.747 24.075 1.00 95.06 284 ARG A C 1
ATOM 2304 O O . ARG A 1 284 ? -22.341 -8.162 25.193 1.00 95.06 284 ARG A O 1
ATOM 2311 N N . ARG A 1 285 ? -21.747 -7.540 23.103 1.00 94.50 285 ARG A N 1
ATOM 2312 C CA . ARG A 1 285 ? -20.314 -7.854 23.236 1.00 94.50 285 ARG A CA 1
ATOM 2313 C C . ARG A 1 285 ? -19.658 -7.059 24.357 1.00 94.50 285 ARG A C 1
ATOM 2315 O O . ARG A 1 285 ? -18.951 -7.640 25.176 1.00 94.50 285 ARG A O 1
ATOM 2322 N N . TYR A 1 286 ? -19.978 -5.770 24.468 1.00 95.19 286 TYR A N 1
ATOM 2323 C CA . TYR A 1 286 ? -19.550 -4.942 25.594 1.00 95.19 286 TYR A CA 1
ATOM 2324 C C . TYR A 1 286 ? -19.961 -5.555 26.942 1.00 95.19 286 TYR A C 1
ATOM 2326 O O . TYR A 1 286 ? -19.112 -5.794 27.795 1.00 95.19 286 TYR A O 1
ATOM 2334 N N . ARG A 1 287 ? -21.244 -5.903 27.127 1.00 93.56 287 ARG A N 1
ATOM 2335 C CA . ARG A 1 287 ? -21.736 -6.508 28.382 1.00 93.56 287 ARG A CA 1
ATOM 2336 C C . ARG A 1 287 ? -21.054 -7.835 28.711 1.00 93.56 287 ARG A C 1
ATOM 2338 O O . ARG A 1 287 ? -20.766 -8.096 29.879 1.00 93.56 287 ARG A O 1
ATOM 2345 N N . GLU A 1 288 ? -20.827 -8.677 27.708 1.00 94.06 288 GLU A N 1
ATOM 2346 C CA . GLU A 1 288 ? -20.143 -9.964 27.863 1.00 94.06 288 GLU A CA 1
ATOM 2347 C C . GLU A 1 288 ? -18.700 -9.773 28.343 1.00 94.06 288 GLU A C 1
ATOM 2349 O O . GLU A 1 288 ? -18.316 -10.338 29.373 1.00 94.06 288 GLU A O 1
ATOM 2354 N N . LEU A 1 289 ? -17.939 -8.913 27.660 1.00 92.69 289 LEU A N 1
ATOM 2355 C CA . LEU A 1 289 ? -16.551 -8.594 27.991 1.00 92.69 289 LEU A CA 1
ATOM 2356 C C . LEU A 1 289 ? -16.437 -7.890 29.350 1.00 92.69 289 LEU A C 1
ATOM 2358 O O . LEU A 1 289 ? -15.651 -8.312 30.200 1.00 92.69 289 LEU A O 1
ATOM 2362 N N . SER A 1 290 ? -17.278 -6.891 29.627 1.00 92.56 290 SER A N 1
ATOM 2363 C CA . SER A 1 290 ? -17.326 -6.219 30.929 1.00 92.56 290 SER A CA 1
ATOM 2364 C C . SER A 1 290 ? -17.620 -7.197 32.062 1.00 92.56 290 SER A C 1
ATOM 2366 O O . SER A 1 290 ? -16.980 -7.126 33.105 1.00 92.56 290 SER A O 1
ATOM 2368 N N . LYS A 1 291 ? -18.532 -8.160 31.872 1.00 91.38 291 LYS A N 1
ATOM 2369 C CA . LYS A 1 291 ? -18.820 -9.200 32.875 1.00 91.38 291 LYS A CA 1
ATOM 2370 C C . LYS A 1 291 ? -17.665 -10.191 33.039 1.00 91.38 291 LYS A C 1
ATOM 2372 O O . LYS A 1 291 ? -17.511 -10.780 34.112 1.00 91.38 291 LYS A O 1
ATOM 2377 N N . GLN A 1 292 ? -16.893 -10.452 31.989 1.00 88.31 292 GLN A N 1
ATOM 2378 C CA . GLN A 1 292 ? -15.739 -11.350 32.032 1.00 88.31 292 GLN A CA 1
ATOM 2379 C C . GLN A 1 292 ? -14.564 -10.729 32.793 1.00 88.31 292 GLN A C 1
ATOM 2381 O O . GLN A 1 292 ? -13.986 -11.402 33.644 1.00 88.31 292 GLN A O 1
ATOM 2386 N N . TYR A 1 293 ? -14.262 -9.459 32.519 1.00 88.44 293 TYR A N 1
ATOM 2387 C CA . TYR A 1 293 ? -13.110 -8.742 33.074 1.00 88.44 293 TYR A CA 1
ATOM 2388 C C . TYR A 1 293 ? -13.451 -7.845 34.274 1.00 88.44 293 TYR A C 1
ATOM 2390 O O . TYR A 1 293 ? -12.581 -7.125 34.757 1.00 88.44 293 TYR A O 1
ATOM 2398 N N . HIS A 1 294 ? -14.689 -7.889 34.786 1.00 87.81 294 HIS A N 1
ATOM 2399 C CA . HIS A 1 294 ? -15.096 -7.063 35.926 1.00 87.81 294 HIS A CA 1
ATOM 2400 C C . HIS A 1 294 ? -14.181 -7.306 37.139 1.00 87.81 294 HIS A C 1
ATOM 2402 O O . HIS A 1 294 ? -14.044 -8.467 37.552 1.00 87.81 294 HIS A O 1
ATOM 2408 N N . PRO A 1 295 ? -13.616 -6.250 37.760 1.00 79.88 295 PRO A N 1
ATOM 2409 C CA . PRO A 1 295 ? -12.709 -6.391 38.894 1.00 79.88 295 PRO A CA 1
ATOM 2410 C C . PRO A 1 295 ? -13.318 -7.254 40.005 1.00 79.88 295 PRO A C 1
ATOM 2412 O O . PRO A 1 295 ? -12.690 -8.224 40.419 1.00 79.88 295 PRO A O 1
ATOM 2415 N N . ASP A 1 296 ? -14.566 -7.002 40.412 1.00 80.94 296 ASP A N 1
ATOM 2416 C CA . ASP A 1 296 ? -15.226 -7.753 41.497 1.00 80.94 296 ASP A CA 1
ATOM 2417 C C . ASP A 1 296 ? -15.313 -9.267 41.253 1.00 80.94 296 ASP A C 1
ATOM 2419 O O . ASP A 1 296 ? -15.182 -10.060 42.183 1.00 80.94 296 ASP A O 1
ATOM 2423 N N . ARG A 1 297 ? -15.483 -9.696 39.996 1.00 78.06 297 ARG A N 1
ATOM 2424 C CA . ARG A 1 297 ? -15.568 -11.123 39.645 1.00 78.06 297 ARG A CA 1
ATOM 2425 C C . ARG A 1 297 ? -14.209 -11.824 39.744 1.00 78.06 297 ARG A C 1
ATOM 2427 O O . ARG A 1 297 ? -14.146 -13.040 39.938 1.00 78.06 297 ARG A O 1
ATOM 2434 N N . ILE A 1 298 ? -13.129 -11.069 39.571 1.00 72.31 298 ILE A N 1
ATOM 2435 C CA . ILE A 1 298 ? -11.750 -11.558 39.642 1.00 72.31 298 ILE A CA 1
ATOM 2436 C C . ILE A 1 298 ? -11.246 -11.470 41.090 1.00 72.31 298 ILE A C 1
ATOM 2438 O O . ILE A 1 298 ? -10.580 -12.392 41.542 1.00 72.31 298 ILE A O 1
ATOM 2442 N N . PHE A 1 299 ? -11.623 -10.427 41.844 1.00 65.44 299 PHE A N 1
ATOM 2443 C CA . PHE A 1 299 ? -11.338 -10.290 43.281 1.00 65.44 299 PHE A CA 1
ATOM 2444 C C . PHE A 1 299 ? -11.992 -11.381 44.137 1.00 65.44 299 PHE A C 1
ATOM 2446 O O . PHE A 1 299 ? -11.447 -11.739 45.173 1.00 65.44 299 PHE A O 1
ATOM 2453 N N . SER A 1 300 ? -13.118 -11.955 43.699 1.00 61.47 300 SER A N 1
ATOM 2454 C CA . SER A 1 300 ? -13.791 -13.049 44.417 1.00 61.47 300 SER A CA 1
ATOM 2455 C C . SER A 1 300 ? -13.104 -14.417 44.305 1.00 61.47 300 SER A C 1
ATOM 2457 O O . SER A 1 300 ? -13.558 -15.381 44.916 1.00 61.47 300 SER A O 1
ATOM 2459 N N . LYS A 1 301 ? -12.063 -14.544 43.477 1.00 64.31 301 LYS A N 1
ATOM 2460 C CA . LYS A 1 301 ? -11.263 -15.765 43.342 1.00 64.31 301 LYS A CA 1
ATOM 2461 C C . LYS A 1 301 ? -9.882 -15.466 43.923 1.00 64.31 301 LYS A C 1
ATOM 2463 O O . LYS A 1 301 ? -9.325 -14.434 43.567 1.00 64.31 301 LYS A O 1
ATOM 2468 N N . ASP A 1 302 ? -9.334 -16.346 44.764 1.00 66.75 302 ASP A N 1
ATOM 2469 C CA . ASP A 1 302 ? -7.968 -16.250 45.317 1.00 66.75 302 ASP A CA 1
ATOM 2470 C C . ASP A 1 302 ? -6.912 -16.335 44.199 1.00 66.75 302 ASP A C 1
ATOM 2472 O O . ASP A 1 302 ? -6.272 -17.360 43.965 1.00 66.75 302 ASP A O 1
ATOM 2476 N N . LEU A 1 303 ? -6.791 -15.258 43.431 1.00 74.75 303 LEU A N 1
ATOM 2477 C CA . LEU A 1 303 ? -5.971 -15.159 42.240 1.00 74.75 303 LEU A CA 1
ATOM 2478 C C . LEU A 1 303 ? -4.721 -14.319 42.528 1.00 74.75 303 LEU A C 1
ATOM 2480 O O . LEU A 1 303 ? -4.747 -13.411 43.356 1.00 74.75 303 LEU A O 1
ATOM 2484 N N . PRO A 1 304 ? -3.608 -14.588 41.828 1.00 79.56 304 PRO A N 1
ATOM 2485 C CA . PRO A 1 304 ? -2.397 -13.789 41.948 1.00 79.56 304 PRO A CA 1
ATOM 2486 C C . PRO A 1 304 ? -2.611 -12.278 41.702 1.00 79.56 304 PRO A C 1
ATOM 2488 O O . PRO A 1 304 ? -3.345 -11.911 40.778 1.00 79.56 304 PRO A O 1
ATOM 2491 N N . PRO A 1 305 ? -1.880 -11.385 42.405 1.00 79.00 305 PRO A N 1
ATOM 2492 C CA . PRO A 1 305 ? -2.025 -9.928 42.286 1.00 79.00 305 PRO A CA 1
ATOM 2493 C C . PRO A 1 305 ? -1.914 -9.356 40.866 1.00 79.00 305 PRO A C 1
ATOM 2495 O O . PRO A 1 305 ? -2.572 -8.365 40.541 1.00 79.00 305 PRO A O 1
ATOM 2498 N N . TYR A 1 306 ? -1.116 -9.984 39.995 1.00 79.56 306 TYR A N 1
ATOM 2499 C CA . TYR A 1 306 ? -0.963 -9.542 38.606 1.00 79.56 306 TYR A CA 1
ATOM 2500 C C . TYR A 1 306 ? -2.266 -9.675 37.794 1.00 79.56 306 TYR A C 1
ATOM 2502 O O . TYR A 1 306 ? -2.494 -8.879 36.884 1.00 79.56 306 TYR A O 1
ATOM 2510 N N . LEU A 1 307 ? -3.157 -10.612 38.148 1.00 79.94 307 LEU A N 1
ATOM 2511 C CA . LEU A 1 307 ? -4.441 -10.803 37.465 1.00 79.94 307 LEU A CA 1
ATOM 2512 C C . LEU A 1 307 ? -5.468 -9.724 37.822 1.00 79.94 307 LEU A C 1
ATOM 2514 O O . LEU A 1 307 ? -6.281 -9.362 36.969 1.00 79.94 307 LEU A O 1
ATOM 2518 N N . HIS A 1 308 ? -5.422 -9.165 39.035 1.00 80.88 308 HIS A N 1
ATOM 2519 C CA . HIS A 1 308 ? -6.272 -8.028 39.405 1.00 80.88 308 HIS A CA 1
ATOM 2520 C C . HIS A 1 308 ? -5.912 -6.782 38.595 1.00 80.88 308 HIS A C 1
ATOM 2522 O O . HIS A 1 308 ? -6.797 -6.117 38.057 1.00 80.88 308 HIS A O 1
ATOM 2528 N N . LYS A 1 309 ? -4.608 -6.501 38.462 1.00 84.19 309 LYS A N 1
ATOM 2529 C CA . LYS A 1 309 ? -4.108 -5.391 37.643 1.00 84.19 309 LYS A CA 1
ATOM 2530 C C . LYS A 1 309 ? -4.508 -5.568 36.176 1.00 84.19 309 LYS A C 1
ATOM 2532 O O . LYS A 1 309 ? -5.138 -4.675 35.619 1.00 84.19 309 LYS A O 1
ATOM 2537 N N . PHE A 1 310 ? -4.247 -6.747 35.608 1.00 84.44 310 PHE A N 1
ATOM 2538 C CA . PHE A 1 310 ? -4.619 -7.076 34.231 1.00 84.44 310 PHE A CA 1
ATOM 2539 C C . PHE A 1 310 ? -6.125 -6.920 33.971 1.00 84.44 310 PHE A C 1
ATOM 2541 O O . PHE A 1 310 ? -6.530 -6.346 32.965 1.00 84.44 310 PHE A O 1
ATOM 2548 N N . SER A 1 311 ? -6.971 -7.393 34.891 1.00 85.00 311 SER A N 1
ATOM 2549 C CA . SER A 1 311 ? -8.429 -7.304 34.732 1.00 85.00 311 SER A CA 1
ATOM 2550 C C . SER A 1 311 ? -8.926 -5.864 34.795 1.00 85.00 311 SER A C 1
ATOM 2552 O O . SER A 1 311 ? -9.778 -5.483 34.001 1.00 85.00 311 SER A O 1
ATOM 2554 N N . LYS A 1 312 ? -8.361 -5.043 35.690 1.00 88.12 312 LYS A N 1
ATOM 2555 C CA . LYS A 1 312 ? -8.676 -3.612 35.768 1.00 88.12 312 LYS A CA 1
ATOM 2556 C C . LYS A 1 312 ? -8.292 -2.883 34.479 1.00 88.12 312 LYS A C 1
ATOM 2558 O O . LYS A 1 312 ? -9.107 -2.133 33.953 1.00 88.12 312 LYS A O 1
ATOM 2563 N N . GLU A 1 313 ? -7.082 -3.120 33.974 1.00 89.81 313 GLU A N 1
ATOM 2564 C CA . GLU A 1 313 ? -6.600 -2.535 32.716 1.00 89.81 313 GLU A CA 1
ATOM 2565 C C . GLU A 1 313 ? -7.509 -2.937 31.549 1.00 89.81 313 GLU A C 1
ATOM 2567 O O . GLU A 1 313 ? -8.014 -2.071 30.838 1.00 89.81 313 GLU A O 1
ATOM 2572 N N . LYS A 1 314 ? -7.831 -4.231 31.422 1.00 89.19 314 LYS A N 1
ATOM 2573 C CA . LYS A 1 314 ? -8.733 -4.726 30.373 1.00 89.19 314 LYS A CA 1
ATOM 2574 C C . LYS A 1 314 ? -10.144 -4.168 30.485 1.00 89.19 314 LYS A C 1
ATOM 2576 O O . LYS A 1 314 ? -10.721 -3.775 29.478 1.00 89.19 314 LYS A O 1
ATOM 2581 N N . PHE A 1 315 ? -10.702 -4.106 31.690 1.00 91.25 315 PHE A N 1
ATOM 2582 C CA . PHE A 1 315 ? -12.025 -3.530 31.912 1.00 91.25 315 PHE A CA 1
ATOM 2583 C C . PHE A 1 315 ? -12.080 -2.063 31.467 1.00 91.25 315 PHE A C 1
ATOM 2585 O O . PHE A 1 315 ? -13.040 -1.652 30.818 1.00 91.25 315 PHE A O 1
ATOM 2592 N N . GLN A 1 316 ? -11.026 -1.298 31.761 1.00 92.00 316 GLN A N 1
ATOM 2593 C CA . GLN A 1 316 ? -10.929 0.103 31.371 1.00 92.00 316 GLN A CA 1
ATOM 2594 C C . GLN A 1 316 ? -10.731 0.278 29.858 1.00 92.00 316 GLN A C 1
ATOM 2596 O O . GLN A 1 316 ? -11.361 1.153 29.270 1.00 92.00 316 GLN A O 1
ATOM 2601 N N . GLU A 1 317 ? -9.942 -0.585 29.209 1.00 91.94 317 GLU A N 1
ATOM 2602 C CA . GLU A 1 317 ? -9.829 -0.634 27.742 1.00 91.94 317 GLU A CA 1
ATOM 2603 C C . GLU A 1 317 ? -11.180 -0.921 27.069 1.00 91.94 317 GLU A C 1
ATOM 2605 O O . GLU A 1 317 ? -11.554 -0.230 26.124 1.00 91.94 317 GLU A O 1
ATOM 2610 N N . ILE A 1 318 ? -11.933 -1.908 27.572 1.00 93.94 318 ILE A N 1
ATOM 2611 C CA . ILE A 1 318 ? -13.260 -2.283 27.052 1.00 93.94 318 ILE A CA 1
ATOM 2612 C C . ILE A 1 318 ? -14.252 -1.127 27.201 1.00 93.94 318 ILE A C 1
ATOM 2614 O O . ILE A 1 318 ? -15.025 -0.850 26.283 1.00 93.94 318 ILE A O 1
ATOM 2618 N N . GLN A 1 319 ? -14.244 -0.459 28.356 1.00 92.94 319 GLN A N 1
ATOM 2619 C CA . GLN A 1 319 ? -15.122 0.675 28.611 1.00 92.94 319 GLN A CA 1
ATOM 2620 C C . GLN A 1 319 ? -14.802 1.855 27.690 1.00 92.94 319 GLN A C 1
ATOM 2622 O O . GLN A 1 319 ? -15.7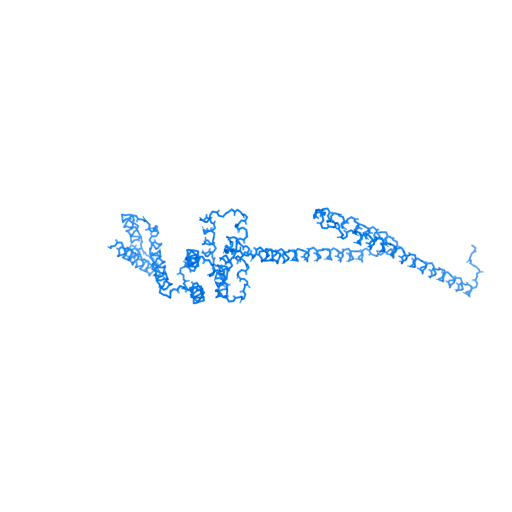11 2.355 27.031 1.00 92.94 319 GLN A O 1
ATOM 2627 N N . ASN A 1 320 ? -13.525 2.226 27.579 1.00 93.38 320 ASN A N 1
ATOM 2628 C CA . ASN A 1 320 ? -13.083 3.286 26.676 1.00 93.38 320 ASN A CA 1
ATOM 2629 C C . ASN A 1 320 ? -13.464 2.976 25.216 1.00 93.38 320 ASN A C 1
ATOM 2631 O O . ASN A 1 320 ? -14.043 3.813 24.531 1.00 93.38 320 ASN A O 1
ATOM 2635 N N . ALA A 1 321 ? -13.231 1.741 24.757 1.00 92.44 321 ALA A N 1
ATOM 2636 C CA . ALA A 1 321 ? -13.590 1.329 23.401 1.00 92.44 321 ALA A CA 1
ATOM 2637 C C . ALA A 1 321 ? -15.093 1.480 23.116 1.00 92.44 321 ALA A C 1
ATOM 2639 O O . ALA A 1 321 ? -15.474 1.994 22.066 1.00 92.44 321 ALA A O 1
ATOM 2640 N N . TYR A 1 322 ? -15.955 1.072 24.051 1.00 93.44 322 TYR A N 1
ATOM 2641 C CA . TYR A 1 322 ? -17.401 1.224 23.893 1.00 93.44 322 TYR A CA 1
ATOM 2642 C C . TYR A 1 322 ? -17.843 2.694 23.895 1.00 93.44 322 TYR A C 1
ATOM 2644 O O . TYR A 1 322 ? -18.697 3.070 23.091 1.00 93.44 322 TYR A O 1
ATOM 2652 N N . GLU A 1 323 ? -17.266 3.526 24.766 1.00 92.62 323 GLU A N 1
ATOM 2653 C CA . GLU A 1 323 ? -17.568 4.960 24.846 1.00 92.62 323 GLU A CA 1
ATOM 2654 C C . GLU A 1 323 ? -17.224 5.671 23.532 1.00 92.62 323 GLU A C 1
ATOM 2656 O O . GLU A 1 323 ? -18.113 6.276 22.930 1.00 92.62 323 GLU A O 1
ATOM 2661 N N . VAL A 1 324 ? -16.001 5.490 23.019 1.00 90.56 324 VAL A N 1
ATOM 2662 C CA . VAL A 1 324 ? -15.553 6.111 21.762 1.00 90.56 324 VAL A CA 1
ATOM 2663 C C . VAL A 1 324 ? -16.407 5.665 20.573 1.00 90.56 324 VAL A C 1
ATOM 2665 O O . VAL A 1 324 ? -16.864 6.502 19.794 1.00 90.56 324 VAL A O 1
ATOM 2668 N N . ILE A 1 325 ? -16.685 4.362 20.436 1.00 90.62 325 ILE A N 1
ATOM 2669 C CA . ILE A 1 325 ? -17.531 3.859 19.338 1.00 90.62 325 ILE A CA 1
ATOM 2670 C C . ILE A 1 325 ? -18.940 4.458 19.415 1.00 90.62 325 ILE A C 1
ATOM 2672 O O . ILE A 1 325 ? -19.516 4.832 18.393 1.00 90.62 325 ILE A O 1
ATOM 2676 N N . THR A 1 326 ? -19.507 4.555 20.619 1.00 90.19 326 THR A N 1
ATOM 2677 C CA . THR A 1 326 ? -20.860 5.090 20.811 1.00 90.19 326 THR A CA 1
ATOM 2678 C C . THR A 1 326 ? -20.917 6.590 20.528 1.00 90.19 326 THR A C 1
ATOM 2680 O O . THR A 1 326 ? -21.913 7.060 19.986 1.00 90.19 326 THR A O 1
ATOM 2683 N N . GLU A 1 327 ? -19.882 7.354 20.885 1.00 88.44 327 GLU A N 1
ATOM 2684 C CA . GLU A 1 327 ? -19.793 8.784 20.564 1.00 88.44 327 GLU A CA 1
ATOM 2685 C C . GLU A 1 327 ? -19.710 9.039 19.065 1.00 88.44 327 GLU A C 1
ATOM 2687 O O . GLU A 1 327 ? -20.357 9.956 18.579 1.00 88.44 327 GLU A O 1
ATOM 2692 N N . GLN A 1 328 ? -18.988 8.203 18.321 1.00 84.56 328 GLN A N 1
ATOM 2693 C CA . GLN A 1 328 ? -18.892 8.354 16.871 1.00 84.56 328 GLN A CA 1
ATOM 2694 C C . GLN A 1 328 ? -20.159 7.992 16.099 1.00 84.56 328 GLN A C 1
ATOM 2696 O O . GLN A 1 328 ? -20.339 8.456 14.977 1.00 84.56 328 GLN A O 1
ATOM 2701 N N . ARG A 1 329 ? -21.005 7.123 16.661 1.00 85.06 329 ARG A N 1
ATOM 2702 C CA . ARG A 1 329 ? -22.287 6.736 16.053 1.00 85.06 329 ARG A CA 1
ATOM 2703 C C . ARG A 1 329 ? -23.415 7.740 16.330 1.00 85.06 329 ARG A C 1
ATOM 2705 O O . ARG A 1 329 ? -24.485 7.590 15.743 1.00 85.06 329 ARG A O 1
ATOM 2712 N N . LYS A 1 330 ? -23.205 8.706 17.231 1.00 76.38 330 LYS A N 1
ATOM 2713 C CA . LYS A 1 330 ? -24.144 9.800 17.527 1.00 76.38 330 LYS A CA 1
ATOM 2714 C C . LYS A 1 330 ? -23.946 10.958 16.562 1.00 76.38 330 LYS A C 1
ATOM 2716 O O . LYS A 1 330 ? -24.983 11.563 16.210 1.00 76.38 330 LYS A O 1
#

pLDDT: mean 75.89, std 17.74, range [39.84, 97.88]

Foldseek 3Di:
DPPDDDPVVVVVVVVVVVVVVVVVVVVVVVVVVVVVVVLVVVVVVVCVVCVVCVVVDDPVVNVVCCCVVPVVVVVVVVVVVCVVPVDPPVVVVVVVVVVVVVVVVVVVVCVVVVVVVVVVVVVVVLVVVPPDDFQDPLRLLLLLLLLLLLLCCQVPHRDPLLVVLVVVVCVVVVPDPVSVVSSVVSSPVSVPDPDDLLVSLLVNLSDDPVSLVVSLVSLLSSCCSVDDHDPRSVVSSVSNCVSNVHDPVVSVVVNVVSNVVSVLVVLCVLLVHDPPDDPVVSVVSLVVQLVVLPLVVVVVDPDDPVSSVVSVVSNVSSVVSSVVSVVVVD

Radius of gyration: 37.77 Å; Cα contacts (8 Å, |Δi|>4): 199; chains: 1; bounding box: 108×84×86 Å